Protein AF-A0A150PTK1-F1 (afdb_monomer_lite)

Radius of gyration: 20.12 Å; chains: 1; bounding box: 59×40×50 Å

Secondary structure (DSSP, 8-state):
---EEEE--HHHHHH----SEEEE-GGGGGGTS-SEEEESS--TTHHHHHHHHHHHHHHHHHHHHHHHHH---TT-SS------SSSS---GGGSSS-S-SSGGGHHHHHHHHHHHHHH---HHHHTTS-HHHHHHHHHHSPTT-EEEPS-SSTTS-EEEHHHHHHHHHS-HHHHHHHHHHH----HHHHHHHHHHHHHHHHHHHHHHSPTT-SPP-EEEE--SHHHHHHHHHHPPP---PPP-

Organism: Sorangium cellulosum (NCBI:txid56)

pLDDT: mean 80.84, std 12.18, range [40.72, 97.5]

Foldseek 3Di:
DDKDKDADDPVVCVVPVQARIDIDPPPVVCVQQPQKAKDQDDDDLPQLLLLLLRCVSNVVVVVVVQCVVQNPDVVRPHPFDADDPDSFDAQQVQGLDDDGLDLQCPLVSLLLNCCCQPVVDGSNVCVPPDSVVSLVSLVPDDAFDWGFADDPDPPRDTRTSVNSNVSSVDGSVVVLVVLVVQQDFDPSNVVSVVVNVVRVVLVVQVVPDDVPRGRDIDIDGNPDPSSVVSCVVTPGRDHDNDDD

Sequence (244 aa):
MMFELICYTDESERLHPWGPLRLTAGERRRDFFPYEILVSTYGPRFVEAEAAVAYHLVQGDIEDLLLRLCAPDGSGRVPTGACTDEEDWFAPVEMCATYNANAAELARDLALSWVHLHDKESVPRIAGMSLETLHARVDAAPRGARVPMKGGSELAGSLSRETVLKALATPPAALLDALEAAAVPDDAWRAAEPKAHEIMELLRQLDEAAEGEGPPAFRAKVMSPGHVRFLEEHAPFRVRRLPR

Structure (mmCIF, N/CA/C/O backbone):
data_AF-A0A150PTK1-F1
#
_entry.id   AF-A0A150PTK1-F1
#
loop_
_atom_site.group_PDB
_atom_site.id
_atom_site.type_symbol
_atom_site.label_atom_id
_atom_site.label_alt_id
_atom_site.label_comp_id
_atom_site.label_asym_id
_atom_site.label_entity_id
_atom_site.label_seq_id
_atom_site.pdbx_PDB_ins_code
_atom_site.Cartn_x
_atom_site.Cartn_y
_atom_site.Cartn_z
_atom_site.occupancy
_atom_site.B_iso_or_equiv
_atom_site.auth_seq_id
_atom_site.auth_comp_id
_atom_site.auth_asym_id
_atom_site.auth_atom_id
_atom_site.pdbx_PDB_model_num
ATOM 1 N N . MET A 1 1 ? -20.055 13.212 -0.542 1.00 52.38 1 MET A N 1
ATOM 2 C CA . MET A 1 1 ? -18.632 13.001 -0.865 1.00 52.38 1 MET A CA 1
ATOM 3 C C . MET A 1 1 ? -18.291 13.900 -2.044 1.00 52.38 1 MET A C 1
ATOM 5 O O . MET A 1 1 ? -18.916 13.748 -3.085 1.00 52.38 1 MET A O 1
ATOM 9 N N . MET A 1 2 ? -17.433 14.904 -1.853 1.00 56.56 2 MET A N 1
ATOM 10 C CA . MET A 1 2 ? -16.982 15.793 -2.929 1.00 56.56 2 MET A CA 1
ATOM 11 C C . MET A 1 2 ? -15.498 15.518 -3.115 1.00 56.56 2 MET A C 1
ATOM 13 O O . MET A 1 2 ? -14.708 15.845 -2.236 1.00 56.56 2 MET A O 1
ATOM 17 N N . PHE A 1 3 ? -15.155 14.852 -4.210 1.00 69.00 3 PHE A N 1
ATOM 18 C CA . PHE A 1 3 ? -13.771 14.750 -4.636 1.00 69.00 3 PHE A CA 1
ATOM 19 C C . PHE A 1 3 ? -13.477 15.867 -5.620 1.00 69.00 3 PHE A C 1
ATOM 21 O O . PHE A 1 3 ? -14.309 16.170 -6.479 1.00 69.00 3 PHE A O 1
ATOM 28 N N . GLU A 1 4 ? -12.288 16.439 -5.519 1.00 72.75 4 GLU A N 1
ATOM 29 C CA . GLU A 1 4 ? -11.752 17.282 -6.575 1.00 72.75 4 GLU A CA 1
ATOM 30 C C . GLU A 1 4 ? -10.883 16.414 -7.483 1.00 72.75 4 GLU A C 1
ATOM 32 O O . GLU A 1 4 ? -9.949 15.755 -7.023 1.00 72.75 4 GLU A O 1
ATOM 37 N N . LEU A 1 5 ? -11.221 16.394 -8.771 1.00 76.00 5 LEU A N 1
ATOM 38 C CA . LEU A 1 5 ? -10.447 15.724 -9.804 1.00 76.00 5 LEU A CA 1
ATOM 39 C C . LEU A 1 5 ? -9.719 16.784 -10.625 1.00 76.00 5 LEU A C 1
ATOM 41 O O . LEU A 1 5 ? -10.365 17.613 -11.269 1.00 76.00 5 LEU A O 1
ATOM 45 N N . ILE A 1 6 ? -8.391 16.728 -10.636 1.00 78.50 6 ILE A N 1
ATOM 46 C CA . ILE A 1 6 ? -7.556 17.631 -11.427 1.00 78.50 6 ILE A CA 1
ATOM 47 C C . ILE A 1 6 ? -6.798 16.807 -12.464 1.00 78.50 6 ILE A C 1
ATOM 49 O O . ILE A 1 6 ? -6.176 15.798 -12.135 1.00 78.50 6 ILE A O 1
ATOM 53 N N . CYS A 1 7 ? -6.871 17.242 -13.722 1.00 78.12 7 CYS A N 1
ATOM 54 C CA . CYS A 1 7 ? -6.066 16.701 -14.812 1.00 78.12 7 CYS A CA 1
ATOM 55 C C . CYS A 1 7 ? -4.924 17.671 -15.106 1.00 78.12 7 CYS A C 1
ATOM 57 O O . CYS A 1 7 ? -5.166 18.864 -15.312 1.00 78.12 7 CYS A O 1
ATOM 59 N N . TYR A 1 8 ? -3.701 17.159 -15.150 1.00 77.56 8 TYR A N 1
ATOM 60 C CA . TYR A 1 8 ? -2.509 17.959 -15.407 1.00 77.56 8 TYR A CA 1
ATOM 61 C C . TYR A 1 8 ? -2.007 17.726 -16.830 1.00 77.56 8 TYR A C 1
ATOM 63 O O . TYR A 1 8 ? -2.051 16.616 -17.356 1.00 77.56 8 TYR A O 1
ATOM 71 N N . THR A 1 9 ? -1.564 18.801 -17.478 1.00 76.31 9 THR A N 1
ATOM 72 C CA . THR A 1 9 ? -0.925 18.730 -18.796 1.00 76.31 9 THR A CA 1
ATOM 73 C C . THR A 1 9 ? 0.553 18.372 -18.653 1.00 76.31 9 THR A C 1
ATOM 75 O O . THR A 1 9 ? 1.155 18.601 -17.603 1.00 76.31 9 THR A O 1
ATOM 78 N N . ASP A 1 10 ? 1.181 17.928 -19.743 1.00 72.94 10 ASP A N 1
ATOM 79 C CA . ASP A 1 10 ? 2.633 17.697 -19.796 1.00 72.94 10 ASP A CA 1
ATOM 80 C C . ASP A 1 10 ? 3.457 18.932 -19.386 1.00 72.94 10 ASP A C 1
ATOM 82 O O . ASP A 1 10 ? 4.578 18.812 -18.893 1.00 72.94 10 ASP A O 1
ATOM 86 N N . GLU A 1 11 ? 2.924 20.139 -19.601 1.00 75.75 11 GLU A N 1
ATOM 87 C CA . GLU A 1 11 ? 3.554 21.387 -19.164 1.00 75.75 11 GLU A CA 1
ATOM 88 C C . GLU A 1 11 ? 3.500 21.542 -17.640 1.00 75.75 11 GLU A C 1
ATOM 90 O O . GLU A 1 11 ? 4.502 21.912 -17.025 1.00 75.75 11 GLU A O 1
ATOM 95 N N . SER A 1 12 ? 2.370 21.187 -17.023 1.00 72.00 12 SER A N 1
ATOM 96 C CA . SER A 1 12 ? 2.236 21.161 -15.567 1.00 72.00 12 SER A CA 1
ATOM 97 C C . SER A 1 12 ? 3.194 20.149 -14.938 1.00 72.00 12 SER A C 1
ATOM 99 O O . SER A 1 12 ? 3.858 20.497 -13.971 1.00 72.00 12 SER A O 1
ATOM 101 N N . GLU A 1 13 ? 3.372 18.964 -15.533 1.00 69.00 13 GLU A N 1
ATOM 102 C CA . GLU A 1 13 ? 4.302 17.919 -15.054 1.00 69.00 13 GLU A CA 1
ATOM 103 C C . GLU A 1 13 ? 5.784 18.341 -15.056 1.00 69.00 13 GLU A C 1
ATOM 105 O O . GLU A 1 13 ? 6.624 17.823 -14.302 1.00 69.00 13 GLU A O 1
ATOM 110 N N . ARG A 1 14 ? 6.149 19.310 -15.906 1.00 70.69 14 ARG A N 1
ATOM 111 C CA . ARG A 1 14 ? 7.498 19.898 -15.888 1.00 70.69 14 ARG A CA 1
ATOM 112 C C . ARG A 1 14 ? 7.718 20.765 -14.655 1.00 70.69 14 ARG A C 1
ATOM 114 O O . ARG A 1 14 ? 8.843 20.795 -14.156 1.00 70.69 14 ARG A O 1
ATOM 121 N N . LEU A 1 15 ? 6.668 21.438 -14.187 1.00 72.88 15 LEU A N 1
ATOM 122 C CA . LEU A 1 15 ? 6.696 22.332 -13.031 1.00 72.88 15 LEU A CA 1
ATOM 123 C C . LEU A 1 15 ? 6.437 21.575 -11.720 1.00 72.88 15 LEU A C 1
ATOM 125 O O . LEU A 1 15 ? 7.175 21.774 -10.761 1.00 72.88 15 LEU A O 1
ATOM 129 N N . HIS A 1 16 ? 5.443 20.686 -11.707 1.00 73.31 16 HIS A N 1
ATOM 130 C CA . HIS A 1 16 ? 5.021 19.873 -10.566 1.00 73.31 16 HIS A CA 1
ATOM 131 C C . HIS A 1 16 ? 4.668 18.461 -11.057 1.00 73.31 16 HIS A C 1
ATOM 133 O O . HIS A 1 16 ? 3.672 18.310 -11.765 1.00 73.31 16 HIS A O 1
ATOM 139 N N . PRO A 1 17 ? 5.472 17.433 -10.738 1.00 71.19 17 PRO A N 1
ATOM 140 C CA . PRO A 1 17 ? 5.231 16.078 -11.209 1.00 71.19 17 PRO A CA 1
ATOM 141 C C . PRO A 1 17 ? 4.190 15.385 -10.322 1.00 71.19 17 PRO A C 1
ATOM 143 O O . PRO A 1 17 ? 4.528 14.603 -9.434 1.00 71.19 17 PRO A O 1
ATOM 146 N N . TRP A 1 18 ? 2.918 15.707 -10.532 1.00 73.00 18 TRP A N 1
ATOM 147 C CA . TRP A 1 18 ? 1.802 15.156 -9.758 1.00 73.00 18 TRP A CA 1
ATOM 148 C C . TRP A 1 18 ? 1.136 13.962 -10.445 1.00 73.00 18 TRP A C 1
ATOM 150 O O . TRP A 1 18 ? 0.277 13.304 -9.855 1.00 73.00 18 TRP A O 1
ATOM 160 N N . GLY A 1 19 ? 1.557 13.647 -11.666 1.00 73.94 19 GLY A N 1
ATOM 161 C CA . GLY A 1 19 ? 0.901 12.685 -12.530 1.00 73.94 19 GLY A CA 1
ATOM 162 C C . GLY A 1 19 ? -0.269 13.302 -13.301 1.00 73.94 19 GLY A C 1
ATOM 163 O O . GLY A 1 19 ? -0.782 14.368 -12.965 1.00 73.94 19 GLY A O 1
ATOM 164 N N . PRO A 1 20 ? -0.749 12.609 -14.344 1.00 71.81 20 PRO A N 1
ATOM 165 C CA . PRO A 1 20 ? -1.754 13.149 -15.260 1.00 71.81 20 PRO A CA 1
ATOM 166 C C . PRO A 1 20 ? -3.126 13.368 -14.606 1.00 71.81 20 PRO A C 1
ATOM 168 O O . PRO A 1 20 ? -3.938 14.135 -15.127 1.00 71.81 20 PRO A O 1
ATOM 171 N N . LEU A 1 21 ? -3.402 12.696 -13.484 1.00 76.12 21 LEU A N 1
ATOM 172 C CA . LEU A 1 21 ? -4.684 12.730 -12.790 1.00 76.12 21 LEU A CA 1
ATOM 173 C C . LEU A 1 21 ? -4.468 12.658 -11.275 1.00 76.12 21 LEU A C 1
ATOM 175 O O . LEU A 1 21 ? -3.864 11.708 -10.779 1.00 76.12 21 LEU A O 1
ATOM 179 N N . ARG A 1 22 ? -5.009 13.640 -10.545 1.00 78.62 22 ARG A N 1
ATOM 180 C CA . ARG A 1 22 ? -5.012 13.688 -9.076 1.00 78.62 22 ARG A CA 1
ATOM 181 C C . ARG A 1 22 ? -6.439 13.779 -8.562 1.00 78.62 22 ARG A C 1
ATOM 183 O O . ARG A 1 22 ? -7.223 14.597 -9.041 1.00 78.62 22 ARG A O 1
ATOM 190 N N . LEU A 1 23 ? -6.748 12.966 -7.557 1.00 77.56 23 LEU A N 1
ATOM 191 C CA . LEU A 1 23 ? -7.998 13.026 -6.809 1.00 77.56 23 LEU A CA 1
ATOM 192 C C . LEU A 1 23 ? -7.695 13.495 -5.385 1.00 77.56 23 LEU A C 1
ATOM 194 O O . LEU A 1 23 ? -6.859 12.893 -4.716 1.00 77.56 23 LEU A O 1
ATOM 198 N N . THR A 1 24 ? -8.368 14.539 -4.904 1.00 75.50 24 THR A N 1
ATOM 199 C CA . THR A 1 24 ? -8.262 14.965 -3.500 1.00 75.50 24 THR A CA 1
ATOM 200 C C . THR A 1 24 ? -9.605 14.807 -2.790 1.00 75.50 24 THR A C 1
ATOM 202 O O . THR A 1 24 ? -10.670 15.087 -3.344 1.00 75.50 24 THR A O 1
ATOM 205 N N . ALA A 1 25 ? -9.565 14.335 -1.542 1.00 69.31 25 ALA A N 1
ATOM 206 C CA . ALA A 1 25 ? -10.757 14.146 -0.708 1.00 69.31 25 ALA A CA 1
ATOM 207 C C . ALA A 1 25 ? -11.247 15.443 -0.020 1.00 69.31 25 ALA A C 1
ATOM 209 O O . ALA A 1 25 ? -12.251 15.422 0.697 1.00 69.31 25 ALA A O 1
ATOM 210 N N . GLY A 1 26 ? -10.546 16.571 -0.215 1.00 69.81 26 GLY A N 1
ATOM 211 C CA . GLY A 1 26 ? -10.890 17.879 0.354 1.00 69.81 26 GLY A CA 1
ATOM 212 C C . GLY A 1 26 ? -11.127 17.858 1.874 1.00 69.81 26 GLY A C 1
ATOM 213 O O . GLY A 1 26 ? -10.455 17.148 2.624 1.00 69.81 26 GLY A O 1
ATOM 214 N N . GLU A 1 27 ? -12.129 18.613 2.339 1.00 62.62 27 GLU A N 1
ATOM 215 C CA . GLU A 1 27 ? -12.524 18.703 3.761 1.00 62.62 27 GLU A CA 1
ATOM 216 C C . GLU A 1 27 ? -13.035 17.374 4.352 1.00 62.62 27 GLU A C 1
ATOM 218 O O . GLU A 1 27 ? -13.116 17.210 5.571 1.00 62.62 27 GLU A O 1
ATOM 223 N N . ARG A 1 28 ? -13.354 16.400 3.493 1.00 65.81 28 ARG A N 1
ATOM 224 C CA . ARG A 1 28 ? -13.872 15.077 3.856 1.00 65.81 28 ARG A CA 1
ATOM 225 C C . ARG A 1 28 ? -12.794 14.000 3.917 1.00 65.81 28 ARG A C 1
ATOM 227 O O . ARG A 1 28 ? -13.126 12.823 3.939 1.00 65.81 28 ARG A O 1
ATOM 234 N N . ARG A 1 29 ? -11.512 14.364 4.059 1.00 66.19 29 ARG A N 1
ATOM 235 C CA . ARG A 1 29 ? -10.429 13.407 4.387 1.00 66.19 29 ARG A CA 1
ATOM 236 C C . ARG A 1 29 ? -10.801 12.469 5.548 1.00 66.19 29 ARG A C 1
ATOM 238 O O . ARG A 1 29 ? -10.385 11.319 5.555 1.00 66.19 29 ARG A O 1
ATOM 245 N N . ARG A 1 30 ? -11.621 12.948 6.492 1.00 66.88 30 ARG A N 1
ATOM 246 C CA . ARG A 1 30 ? -12.133 12.175 7.637 1.00 66.88 30 ARG A CA 1
ATOM 247 C C . ARG A 1 30 ? -13.035 10.999 7.256 1.00 66.88 30 ARG A C 1
ATOM 249 O O . ARG A 1 30 ? -13.148 10.082 8.057 1.00 66.88 30 ARG A O 1
ATOM 256 N N . ASP A 1 31 ? -13.650 11.044 6.073 1.00 67.94 31 ASP A N 1
ATOM 257 C CA . ASP A 1 31 ? -14.482 9.962 5.537 1.00 67.94 31 ASP A CA 1
ATOM 258 C C . ASP A 1 31 ? -13.608 8.767 5.093 1.00 67.94 31 ASP A C 1
ATOM 260 O O . ASP A 1 31 ? -14.115 7.659 5.039 1.00 67.94 31 ASP A O 1
ATOM 264 N N . PHE A 1 32 ? -12.312 8.981 4.806 1.00 68.19 32 PHE A N 1
ATOM 265 C CA . PHE A 1 32 ? -11.346 7.930 4.430 1.00 68.19 32 PHE A CA 1
ATOM 266 C C . PHE A 1 32 ? -10.350 7.591 5.538 1.00 68.19 32 PHE A C 1
ATOM 268 O O . PHE A 1 32 ? -9.883 6.464 5.634 1.00 68.19 32 PHE A O 1
ATOM 275 N N . PHE A 1 33 ? -9.986 8.580 6.354 1.00 74.75 33 PHE A N 1
ATOM 276 C CA . PHE A 1 33 ? -9.016 8.442 7.434 1.00 74.75 33 PHE A CA 1
ATOM 277 C C . PHE A 1 33 ? -9.678 8.871 8.746 1.00 74.75 33 PHE A C 1
ATOM 279 O O . PHE A 1 33 ? -9.736 10.076 9.036 1.00 74.75 33 PHE A O 1
ATOM 286 N N . PRO A 1 34 ? -10.207 7.925 9.544 1.00 75.12 34 PRO A N 1
ATOM 287 C CA . PRO A 1 34 ? -10.861 8.267 10.794 1.00 75.12 34 PRO A CA 1
ATOM 288 C C . PRO A 1 34 ? -9.830 8.847 11.767 1.00 75.12 34 PRO A C 1
ATOM 290 O O . PRO A 1 34 ? -8.836 8.213 12.101 1.00 75.12 34 PRO A O 1
ATOM 293 N N . TYR A 1 35 ? -10.063 10.069 12.249 1.00 78.62 35 TYR A N 1
ATOM 294 C CA . TYR A 1 35 ? -9.257 10.650 13.335 1.00 78.62 35 TYR A CA 1
ATOM 295 C C . TYR A 1 35 ? -9.645 10.086 14.702 1.00 78.62 35 TYR A C 1
ATOM 297 O O . TYR A 1 35 ? -8.847 10.113 15.643 1.00 78.62 35 TYR A O 1
ATOM 305 N N . GLU A 1 36 ? -10.885 9.617 14.810 1.00 85.69 36 GLU A N 1
ATOM 306 C CA . GLU A 1 36 ? -11.470 9.071 16.020 1.00 85.69 36 GLU A CA 1
ATOM 307 C C . GLU A 1 36 ? -12.295 7.832 15.677 1.00 85.69 36 GLU A C 1
ATOM 309 O O . GLU A 1 36 ? -12.959 7.807 14.640 1.00 85.69 36 GLU A O 1
ATOM 314 N N . ILE A 1 37 ? -12.297 6.849 16.572 1.00 87.25 37 ILE A N 1
ATOM 315 C CA . ILE A 1 37 ? -13.214 5.706 16.531 1.00 87.25 37 ILE A CA 1
ATOM 316 C C . ILE A 1 37 ? -14.027 5.646 17.825 1.00 87.25 37 ILE A C 1
ATOM 318 O O . ILE A 1 37 ? -13.656 6.243 18.840 1.00 87.25 37 ILE A O 1
ATOM 322 N N . LEU A 1 38 ? -15.154 4.940 17.783 1.00 86.25 38 LEU A N 1
ATOM 323 C CA . LEU A 1 38 ? -15.977 4.688 18.960 1.00 86.25 38 LEU A CA 1
ATOM 324 C C . LEU A 1 38 ? -15.541 3.398 19.658 1.00 86.25 38 LEU A C 1
ATOM 326 O O . LEU A 1 38 ? -15.360 2.366 19.020 1.00 86.25 38 LEU A O 1
ATOM 330 N N . VAL A 1 39 ? -15.398 3.466 20.979 1.00 85.31 39 VAL A N 1
ATOM 331 C CA . VAL A 1 39 ? -14.954 2.360 21.841 1.00 85.31 39 VAL A CA 1
ATOM 332 C C . VAL A 1 39 ? -15.855 2.233 23.068 1.00 85.31 39 VAL A C 1
ATOM 334 O O . VAL A 1 39 ? -16.373 3.230 23.568 1.00 85.31 39 VAL A O 1
ATOM 337 N N . SER A 1 40 ? -16.029 1.020 23.594 1.00 78.31 40 SER A N 1
ATOM 338 C CA . SER A 1 40 ? -16.941 0.759 24.721 1.00 78.31 40 SER A CA 1
ATOM 339 C C . SER A 1 40 ? -16.359 1.157 26.080 1.00 78.31 40 SER A C 1
ATOM 341 O O . SER A 1 40 ? -17.076 1.658 26.942 1.00 78.31 40 SER A O 1
ATOM 343 N N . THR A 1 41 ? -15.056 0.956 26.291 1.00 71.88 41 THR A N 1
ATOM 344 C CA . THR A 1 41 ? -14.355 1.228 27.561 1.00 71.88 41 THR A CA 1
ATOM 345 C C . THR A 1 41 ? -12.857 1.370 27.328 1.00 71.88 41 THR A C 1
ATOM 347 O O . THR A 1 41 ? -12.330 0.590 26.544 1.00 71.88 41 THR A O 1
ATOM 350 N N . TYR A 1 42 ? -12.157 2.234 28.069 1.00 66.75 42 TYR A N 1
ATOM 351 C CA . TYR A 1 42 ? -10.687 2.313 28.058 1.00 66.75 42 TYR A CA 1
ATOM 352 C C . TYR A 1 42 ? -10.041 1.120 28.793 1.00 66.75 42 TYR A C 1
ATOM 354 O O . TYR A 1 42 ? -10.419 0.814 29.923 1.00 66.75 42 TYR A O 1
ATOM 362 N N . GLY A 1 43 ? -9.061 0.451 28.171 1.00 61.19 43 GLY A N 1
ATOM 363 C CA . GLY A 1 43 ? -8.358 -0.722 28.719 1.00 61.19 43 GLY A CA 1
ATOM 364 C C . GLY A 1 43 ? -6.861 -0.775 28.350 1.00 61.19 43 GLY A C 1
ATOM 365 O O . GLY A 1 43 ? -6.404 0.037 27.553 1.00 61.19 43 GLY A O 1
ATOM 366 N N . PRO A 1 44 ? -6.072 -1.716 28.909 1.00 56.09 44 PRO A N 1
ATOM 367 C CA . PRO A 1 44 ? -4.599 -1.698 28.853 1.00 56.09 44 PRO A CA 1
ATOM 368 C C . PRO A 1 44 ? -3.944 -1.983 27.485 1.00 56.09 44 PRO A C 1
ATOM 370 O O . PRO A 1 44 ? -2.738 -1.807 27.371 1.00 56.09 44 PRO A O 1
ATOM 373 N N . ARG A 1 45 ? -4.696 -2.405 26.457 1.00 60.78 45 ARG A N 1
ATOM 374 C CA . ARG A 1 45 ? -4.216 -2.601 25.067 1.00 60.78 45 ARG A CA 1
ATOM 375 C C . ARG A 1 45 ? -5.006 -1.744 24.083 1.00 60.78 45 ARG A C 1
ATOM 377 O O . ARG A 1 45 ? -5.685 -2.257 23.199 1.00 60.78 45 ARG A O 1
ATOM 384 N N . PHE A 1 46 ? -5.038 -0.446 24.348 1.00 78.69 46 PHE A N 1
ATOM 385 C CA . PHE A 1 46 ? -5.895 0.469 23.606 1.00 78.69 46 PHE A CA 1
ATOM 386 C C . PHE A 1 46 ? -5.284 0.872 22.271 1.00 78.69 46 PHE A C 1
ATOM 388 O O . PHE A 1 46 ? -5.907 0.664 21.241 1.00 78.69 46 PHE A O 1
ATOM 395 N N . VAL A 1 47 ? -4.030 1.321 22.285 1.00 88.81 47 VAL A N 1
ATOM 396 C CA . VAL A 1 47 ? -3.379 1.924 21.115 1.00 88.81 47 VAL A CA 1
ATOM 397 C C . VAL A 1 47 ? -3.190 0.922 19.977 1.00 88.81 47 VAL A C 1
ATOM 399 O O . VAL A 1 47 ? -3.449 1.248 18.824 1.00 88.81 47 VAL A O 1
ATOM 402 N N . GLU A 1 48 ? -2.769 -0.306 20.277 1.00 92.06 48 GLU A N 1
ATOM 403 C CA . GLU A 1 48 ? -2.533 -1.344 19.268 1.00 92.06 48 GLU A CA 1
ATOM 404 C C . GLU A 1 48 ? -3.843 -1.817 18.626 1.00 92.06 48 GLU A C 1
ATOM 406 O O . GLU A 1 48 ? -3.928 -1.984 17.411 1.00 92.06 48 GLU A O 1
ATOM 411 N N . ALA A 1 49 ? -4.889 -1.999 19.438 1.00 92.19 49 ALA A N 1
ATOM 412 C CA . ALA A 1 49 ? -6.206 -2.390 18.949 1.00 92.19 49 ALA A CA 1
ATOM 413 C C . ALA A 1 49 ? -6.864 -1.260 18.144 1.00 92.19 49 ALA A C 1
ATOM 415 O O . ALA A 1 49 ? -7.408 -1.512 17.075 1.00 92.19 49 ALA A O 1
ATOM 416 N N . GLU A 1 50 ? -6.780 -0.017 18.620 1.00 90.94 50 GLU A N 1
ATOM 417 C CA . GLU A 1 50 ? -7.239 1.182 17.911 1.00 90.94 50 GLU A CA 1
ATOM 418 C C . GLU A 1 50 ? -6.529 1.351 16.564 1.00 90.94 50 GLU A C 1
ATOM 420 O O . GLU A 1 50 ? -7.178 1.630 15.555 1.00 90.94 50 GLU A O 1
ATOM 425 N N . ALA A 1 51 ? -5.213 1.125 16.533 1.00 91.75 51 ALA A N 1
ATOM 426 C CA . ALA A 1 51 ? -4.422 1.152 15.310 1.00 91.75 51 ALA A CA 1
ATOM 427 C C . ALA A 1 51 ? -4.867 0.054 14.333 1.00 91.75 51 ALA A C 1
ATOM 429 O O . ALA A 1 51 ? -5.085 0.339 13.158 1.00 91.75 51 ALA A O 1
ATOM 430 N N . ALA A 1 52 ? -5.076 -1.176 14.813 1.00 92.88 52 ALA A N 1
ATOM 431 C CA . ALA A 1 52 ? -5.578 -2.271 13.986 1.00 92.88 52 ALA A CA 1
ATOM 432 C C . ALA A 1 52 ? -6.991 -1.995 13.433 1.00 92.88 52 ALA A C 1
ATOM 434 O O . ALA A 1 52 ? -7.257 -2.280 12.266 1.00 92.88 52 ALA A O 1
ATOM 435 N N . VAL A 1 53 ? -7.887 -1.380 14.217 1.00 92.00 53 VAL A N 1
ATOM 436 C CA . VAL A 1 53 ? -9.207 -0.941 13.722 1.00 92.00 53 VAL A CA 1
ATOM 437 C C . VAL A 1 53 ? -9.051 0.112 12.628 1.00 92.00 53 VAL A C 1
ATOM 439 O O . VAL A 1 53 ? -9.654 -0.025 11.565 1.00 92.00 53 VAL A O 1
ATOM 442 N N . ALA A 1 54 ? -8.234 1.143 12.862 1.00 89.25 54 ALA A N 1
ATOM 443 C CA . ALA A 1 54 ? -7.987 2.190 11.875 1.00 89.25 54 ALA A CA 1
ATOM 444 C C . ALA A 1 54 ? -7.421 1.606 10.570 1.00 89.25 54 ALA A C 1
ATOM 446 O O . ALA A 1 54 ? -7.900 1.956 9.495 1.00 89.25 54 ALA A O 1
ATOM 447 N N . TYR A 1 55 ? -6.477 0.664 10.662 1.00 89.69 55 TYR A N 1
ATOM 448 C CA . TYR A 1 55 ? -5.959 -0.075 9.513 1.00 89.69 55 TYR A CA 1
ATOM 449 C C . TYR A 1 55 ? -7.070 -0.788 8.738 1.00 89.69 55 TYR A C 1
ATOM 451 O O . TYR A 1 55 ? -7.166 -0.601 7.531 1.00 89.69 55 TYR A O 1
ATOM 459 N N . HIS A 1 56 ? -7.927 -1.570 9.403 1.00 89.00 56 HIS A N 1
ATOM 460 C CA . HIS A 1 56 ? -8.969 -2.346 8.716 1.00 89.00 56 HIS A CA 1
ATOM 461 C C . HIS A 1 56 ? -10.001 -1.463 8.012 1.00 89.00 56 HIS A C 1
ATOM 463 O O . HIS A 1 56 ? -10.390 -1.774 6.886 1.00 89.00 56 HIS A O 1
ATOM 469 N N . LEU A 1 57 ? -10.400 -0.353 8.641 1.00 86.31 57 LEU A N 1
ATOM 470 C CA . LEU A 1 57 ? -11.314 0.623 8.040 1.00 86.31 57 LEU A CA 1
ATOM 471 C C . LEU A 1 57 ? -10.687 1.262 6.791 1.00 86.31 57 LEU A C 1
ATOM 473 O O . LEU A 1 57 ? -11.232 1.162 5.694 1.00 86.31 57 LEU A O 1
ATOM 477 N N . VAL A 1 58 ? -9.488 1.834 6.942 1.00 83.88 58 VAL A N 1
ATOM 478 C CA . VAL A 1 58 ? -8.786 2.547 5.863 1.00 83.88 58 VAL A CA 1
ATOM 479 C C . VAL A 1 58 ? -8.430 1.603 4.711 1.00 83.88 58 VAL A C 1
ATOM 481 O O . VAL A 1 58 ? -8.625 1.940 3.545 1.00 83.88 58 VAL A O 1
ATOM 484 N N . GLN A 1 59 ? -7.925 0.405 5.017 1.00 83.81 59 GLN A N 1
ATOM 485 C CA . GLN A 1 59 ? -7.520 -0.577 4.013 1.00 83.81 59 GLN A CA 1
ATOM 486 C C . GLN A 1 59 ? -8.705 -1.019 3.147 1.00 83.81 59 GLN A C 1
ATOM 488 O O . GLN A 1 59 ? -8.535 -1.194 1.941 1.00 83.81 59 GLN A O 1
ATOM 493 N N . GLY A 1 60 ? -9.886 -1.218 3.742 1.00 80.81 60 GLY A N 1
ATOM 494 C CA . GLY A 1 60 ? -11.100 -1.580 3.008 1.00 80.81 60 GLY A CA 1
ATOM 495 C C . GLY A 1 60 ? -11.556 -0.476 2.054 1.00 80.81 60 GLY A C 1
ATOM 496 O O . GLY A 1 60 ? -11.810 -0.749 0.879 1.00 80.81 60 GLY A O 1
ATOM 497 N N . ASP A 1 61 ? -11.588 0.765 2.537 1.00 81.25 61 ASP A N 1
ATOM 498 C CA . ASP A 1 61 ? -12.050 1.922 1.764 1.00 81.25 61 ASP A CA 1
ATOM 499 C C . ASP A 1 61 ? -11.094 2.283 0.621 1.00 81.25 61 ASP A C 1
ATOM 501 O O . ASP A 1 61 ? -11.531 2.534 -0.506 1.00 81.25 61 ASP A O 1
ATOM 505 N N . ILE A 1 62 ? -9.779 2.269 0.879 1.00 79.94 62 ILE A N 1
ATOM 506 C CA . ILE A 1 62 ? -8.759 2.499 -0.156 1.00 79.94 62 ILE A CA 1
ATOM 507 C C . ILE A 1 62 ? -8.849 1.420 -1.233 1.00 79.94 62 ILE A C 1
ATOM 509 O O . ILE A 1 62 ? -8.780 1.724 -2.424 1.00 79.94 62 ILE A O 1
ATOM 513 N N . GLU A 1 63 ? -9.016 0.161 -0.837 1.00 79.56 63 GLU A N 1
ATOM 514 C CA . GLU A 1 63 ? -9.125 -0.943 -1.781 1.00 79.56 63 GLU A CA 1
ATOM 515 C C . GLU A 1 63 ? -10.385 -0.835 -2.650 1.00 79.56 63 GLU A C 1
ATOM 517 O O . GLU A 1 63 ? -10.284 -0.952 -3.870 1.00 79.56 63 GLU A O 1
ATOM 522 N N . ASP A 1 64 ? -11.557 -0.574 -2.065 1.00 80.00 64 ASP A N 1
ATOM 523 C CA . ASP A 1 64 ? -12.801 -0.387 -2.826 1.00 80.00 64 ASP A CA 1
ATOM 524 C C . ASP A 1 64 ? -12.701 0.808 -3.789 1.00 80.00 64 ASP A C 1
ATOM 526 O O . ASP A 1 64 ? -13.079 0.692 -4.959 1.00 80.00 64 ASP A O 1
ATOM 530 N N . LEU A 1 65 ? -12.113 1.924 -3.344 1.00 78.75 65 LEU A N 1
ATOM 531 C CA . LEU A 1 65 ? -11.871 3.091 -4.190 1.00 78.75 65 LEU A CA 1
ATOM 532 C C . LEU A 1 65 ? -10.952 2.751 -5.370 1.00 78.75 65 LEU A C 1
ATOM 534 O O . LEU A 1 65 ? -11.291 3.040 -6.521 1.00 78.75 65 LEU A O 1
ATOM 538 N N . LEU A 1 66 ? -9.802 2.126 -5.102 1.00 78.19 66 LEU A N 1
ATOM 539 C CA . LEU A 1 66 ? -8.844 1.752 -6.140 1.00 78.19 66 LEU A CA 1
ATOM 540 C C . LEU A 1 66 ? -9.424 0.713 -7.097 1.00 78.19 66 LEU A C 1
ATOM 542 O O . LEU A 1 66 ? -9.171 0.807 -8.292 1.00 78.19 66 LEU A O 1
ATOM 546 N N . LEU A 1 67 ? -10.245 -0.227 -6.626 1.00 76.94 67 LEU A N 1
ATOM 547 C CA . LEU A 1 67 ? -10.942 -1.168 -7.502 1.00 76.94 67 LEU A CA 1
ATOM 548 C C . LEU A 1 67 ? -11.953 -0.455 -8.401 1.00 76.94 67 LEU A C 1
ATOM 550 O O . LEU A 1 67 ? -11.997 -0.717 -9.596 1.00 76.94 67 LEU A O 1
ATOM 554 N N . ARG A 1 68 ? -12.740 0.487 -7.886 1.00 77.75 68 ARG A N 1
ATOM 555 C CA . ARG A 1 68 ? -13.717 1.211 -8.719 1.00 77.75 68 ARG A CA 1
ATOM 556 C C . ARG A 1 68 ? -13.065 2.141 -9.738 1.00 77.75 68 ARG A C 1
ATOM 558 O O . ARG A 1 68 ? -13.642 2.357 -10.801 1.00 77.75 68 ARG A O 1
ATOM 565 N N .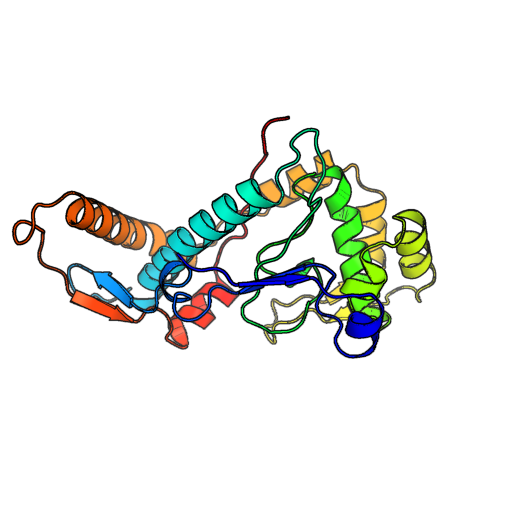 LEU A 1 69 ? -11.900 2.700 -9.413 1.00 75.00 69 LEU A N 1
ATOM 566 C CA . LEU A 1 69 ? -11.171 3.608 -10.299 1.00 75.00 69 LEU A CA 1
ATOM 567 C C . LEU A 1 69 ? -10.249 2.874 -11.276 1.00 75.00 69 LEU A C 1
ATOM 569 O O . LEU A 1 69 ? -10.176 3.275 -12.431 1.00 75.00 69 LEU A O 1
ATOM 573 N N . CYS A 1 70 ? -9.554 1.835 -10.811 1.00 72.12 70 CYS A N 1
ATOM 574 C CA . CYS A 1 70 ? -8.413 1.215 -11.492 1.00 72.12 70 CYS A CA 1
ATOM 575 C C . CYS A 1 70 ? -8.608 -0.274 -11.808 1.00 72.12 70 CYS A C 1
ATOM 577 O O . CYS A 1 70 ? -7.664 -0.912 -12.278 1.00 72.12 70 CYS A O 1
ATOM 579 N N . ALA A 1 71 ? -9.767 -0.880 -11.513 1.00 64.94 71 ALA A N 1
ATOM 580 C CA . ALA A 1 71 ? -9.972 -2.275 -11.888 1.00 64.94 71 ALA A CA 1
ATOM 581 C C . ALA A 1 71 ? -9.834 -2.440 -13.408 1.00 64.94 71 ALA A C 1
ATOM 583 O O . ALA A 1 71 ? -10.291 -1.586 -14.174 1.00 64.94 71 ALA A O 1
ATOM 584 N N . PRO A 1 72 ? -9.254 -3.564 -13.851 1.00 55.66 72 PRO A N 1
ATOM 585 C CA . PRO A 1 72 ? -9.187 -3.926 -15.252 1.00 55.66 72 PRO A CA 1
ATOM 586 C C . PRO A 1 72 ? -10.575 -4.377 -15.713 1.00 55.66 72 PRO A C 1
ATOM 588 O O . PRO A 1 72 ? -10.803 -5.552 -15.991 1.00 55.66 72 PRO A O 1
ATOM 591 N N . ASP A 1 73 ? -11.537 -3.461 -15.804 1.00 56.53 73 ASP A N 1
ATOM 592 C CA . ASP A 1 73 ? -12.566 -3.673 -16.807 1.00 56.53 73 ASP A CA 1
ATOM 593 C C . ASP A 1 73 ? -11.880 -3.618 -18.184 1.00 56.53 73 ASP A C 1
ATOM 595 O O . ASP A 1 73 ? -10.807 -3.029 -18.360 1.00 56.53 73 ASP A O 1
ATOM 599 N N . GLY A 1 74 ? -12.464 -4.265 -19.192 1.00 54.97 74 GLY A N 1
ATOM 600 C CA . GLY A 1 74 ? -11.873 -4.295 -20.536 1.00 54.97 74 GLY A CA 1
ATOM 601 C C . GLY A 1 74 ? -11.686 -2.909 -21.181 1.00 54.97 74 GLY A C 1
ATOM 602 O O . GLY A 1 74 ? -11.238 -2.842 -22.323 1.00 54.97 74 GLY A O 1
ATOM 603 N N . SER A 1 75 ? -12.050 -1.813 -20.495 1.00 62.38 75 SER A N 1
ATOM 604 C CA . SER A 1 75 ? -11.883 -0.441 -20.963 1.00 62.38 75 SER A CA 1
ATOM 605 C C . SER A 1 75 ? -10.483 0.129 -20.709 1.00 62.38 75 SER A C 1
ATOM 607 O O . SER A 1 75 ? -10.076 1.019 -21.454 1.00 62.38 75 SER A O 1
ATOM 609 N N . GLY A 1 76 ? -9.753 -0.360 -19.693 1.00 58.59 76 GLY A N 1
ATOM 610 C CA . GLY A 1 76 ? -8.355 0.014 -19.422 1.00 58.59 76 GLY A CA 1
ATOM 611 C C . GLY A 1 76 ? -8.101 1.513 -19.193 1.00 58.59 76 GLY A C 1
ATOM 612 O O . GLY A 1 76 ? -6.993 1.985 -19.437 1.00 58.59 76 GLY A O 1
ATOM 613 N N . ARG A 1 77 ? -9.117 2.287 -18.782 1.00 66.88 77 ARG A N 1
ATOM 614 C CA . ARG A 1 77 ? -9.056 3.764 -18.742 1.00 66.88 77 ARG A CA 1
ATOM 615 C C . ARG A 1 77 ? -8.083 4.320 -17.704 1.00 66.88 77 ARG A C 1
ATOM 617 O O . ARG A 1 77 ? -7.429 5.322 -17.976 1.00 66.88 77 ARG A O 1
ATOM 624 N N . VAL A 1 78 ? -7.997 3.685 -16.537 1.00 70.31 78 VAL A N 1
ATOM 625 C CA . VAL A 1 78 ? -7.015 4.004 -15.496 1.00 70.31 78 VAL A CA 1
ATOM 626 C C . VAL A 1 78 ? -6.304 2.698 -15.148 1.00 70.31 78 VAL A C 1
ATOM 628 O O . VAL A 1 78 ? -6.866 1.871 -14.438 1.00 70.31 78 VAL A O 1
ATOM 631 N N . PRO A 1 79 ? -5.101 2.457 -15.694 1.00 62.78 79 PRO A N 1
ATOM 632 C CA . PRO A 1 79 ? -4.429 1.169 -15.537 1.00 62.78 79 PRO A CA 1
ATOM 633 C C . PRO A 1 79 ? -3.888 0.945 -14.116 1.00 62.78 79 PRO A C 1
ATOM 635 O O . PRO A 1 79 ? -3.680 -0.196 -13.712 1.00 62.78 79 PRO A O 1
ATOM 638 N N . THR A 1 80 ? -3.642 2.021 -13.363 1.00 68.31 80 THR A N 1
ATOM 639 C CA . THR A 1 80 ? -3.116 1.989 -11.992 1.00 68.31 80 THR A CA 1
ATOM 640 C C . THR A 1 80 ? -3.410 3.314 -11.281 1.00 68.31 80 THR A C 1
ATOM 642 O O . THR A 1 80 ? -3.614 4.336 -11.938 1.00 68.31 80 THR A O 1
ATOM 645 N N . GLY A 1 81 ? -3.417 3.306 -9.948 1.00 71.94 81 GLY A N 1
ATOM 646 C CA . GLY A 1 81 ? -3.571 4.500 -9.106 1.00 71.94 81 GLY A CA 1
ATOM 647 C C . GLY A 1 81 ? -2.498 4.547 -8.027 1.00 71.94 81 GLY A C 1
ATOM 648 O O . GLY A 1 81 ? -1.542 3.793 -8.138 1.00 71.94 81 GLY A O 1
ATOM 649 N N . ALA A 1 82 ? -2.685 5.385 -7.005 1.00 73.81 82 ALA A N 1
ATOM 650 C CA . ALA A 1 82 ? -2.039 5.340 -5.688 1.00 73.81 82 ALA A CA 1
ATOM 651 C C . ALA A 1 82 ? -2.892 6.077 -4.663 1.00 73.81 82 ALA A C 1
ATOM 653 O O . ALA A 1 82 ? -3.661 6.964 -5.036 1.00 73.81 82 ALA A O 1
ATOM 654 N N . CYS A 1 83 ? -2.734 5.745 -3.383 1.00 74.56 83 CYS A N 1
ATOM 655 C CA . CYS A 1 83 ? -3.228 6.582 -2.295 1.00 74.56 83 CYS A CA 1
ATOM 656 C C . CYS A 1 83 ? -2.056 6.989 -1.399 1.00 74.56 83 CYS A C 1
ATOM 658 O O . CYS A 1 83 ? -1.326 6.137 -0.899 1.00 74.56 83 CYS A O 1
ATOM 660 N N . THR A 1 84 ? -1.880 8.296 -1.228 1.00 71.38 84 THR A N 1
ATOM 661 C CA . THR A 1 84 ? -0.854 8.905 -0.381 1.00 71.38 84 THR A CA 1
ATOM 662 C C . THR A 1 84 ? -1.465 10.106 0.334 1.00 71.38 84 THR A C 1
ATOM 664 O O . THR A 1 84 ? -2.393 10.737 -0.181 1.00 71.38 84 THR A O 1
ATOM 667 N N . ASP A 1 85 ? -0.991 10.395 1.542 1.00 67.06 85 ASP A N 1
ATOM 668 C CA . ASP A 1 85 ? -1.338 11.611 2.275 1.00 67.06 85 ASP A CA 1
ATOM 669 C C . ASP A 1 85 ? -0.389 12.785 1.994 1.00 67.06 85 ASP A C 1
ATOM 671 O O . ASP A 1 85 ? -0.617 13.887 2.495 1.00 67.06 85 ASP A O 1
ATOM 675 N N . GLU A 1 86 ? 0.628 12.546 1.169 1.00 63.72 86 GLU A N 1
ATOM 676 C CA . GLU A 1 86 ? 1.641 13.503 0.732 1.00 63.72 86 GLU A CA 1
ATOM 677 C C . GLU A 1 86 ? 1.322 14.030 -0.676 1.00 63.72 86 GLU A C 1
ATOM 679 O O . GLU A 1 86 ? 0.629 13.382 -1.462 1.00 63.72 86 GLU A O 1
ATOM 684 N N . GLU A 1 87 ? 1.835 15.214 -1.018 1.00 63.78 87 GLU A N 1
ATOM 685 C CA . GLU A 1 87 ? 1.585 15.826 -2.334 1.00 63.78 87 GLU A CA 1
ATOM 686 C C . GLU A 1 87 ? 2.379 15.164 -3.476 1.00 63.78 87 GLU A C 1
ATOM 688 O O . GLU A 1 87 ? 1.984 15.279 -4.639 1.00 63.78 87 GLU A O 1
ATOM 693 N N . ASP A 1 88 ? 3.463 14.455 -3.144 1.00 69.75 88 ASP A N 1
ATOM 694 C CA . ASP A 1 88 ? 4.396 13.849 -4.094 1.00 69.75 88 ASP A CA 1
ATOM 695 C C . ASP A 1 88 ? 4.246 12.322 -4.195 1.00 69.75 88 ASP A C 1
ATOM 697 O O . ASP A 1 88 ? 3.914 11.622 -3.234 1.00 69.75 88 ASP A O 1
ATOM 701 N N . TRP A 1 89 ? 4.570 11.793 -5.377 1.00 77.12 89 TRP A N 1
ATOM 702 C CA . TRP A 1 89 ? 4.691 10.355 -5.617 1.00 77.12 89 TRP A CA 1
ATOM 703 C C . TRP A 1 89 ? 6.023 9.815 -5.081 1.00 77.12 89 TRP A C 1
ATOM 705 O O . TRP A 1 89 ? 7.092 10.245 -5.525 1.00 77.12 89 TRP A O 1
ATOM 715 N N . PHE A 1 90 ? 5.956 8.819 -4.195 1.00 79.56 90 PHE A N 1
ATOM 716 C CA . PHE A 1 90 ? 7.115 8.036 -3.750 1.00 79.56 90 PHE A CA 1
ATOM 717 C C . PHE A 1 90 ? 7.353 6.818 -4.646 1.00 79.56 90 PHE A C 1
ATOM 719 O O . PHE A 1 90 ? 6.581 6.544 -5.572 1.00 79.56 90 PHE A O 1
ATOM 726 N N . ALA A 1 91 ? 8.423 6.066 -4.367 1.00 83.12 91 ALA A N 1
ATOM 727 C CA . ALA A 1 91 ? 8.632 4.773 -5.004 1.00 83.12 91 ALA A CA 1
ATOM 728 C C . ALA A 1 91 ? 7.375 3.892 -4.845 1.00 83.12 91 ALA A C 1
ATOM 730 O O . ALA A 1 91 ? 6.833 3.833 -3.742 1.00 83.12 91 ALA A O 1
ATOM 731 N N . PRO A 1 92 ? 6.937 3.166 -5.893 1.00 82.44 92 PRO A N 1
ATOM 732 C CA . PRO A 1 92 ? 5.828 2.210 -5.816 1.00 82.44 92 PRO A CA 1
ATOM 733 C C . PRO A 1 92 ? 5.818 1.362 -4.538 1.00 82.44 92 PRO A C 1
ATOM 735 O O . PRO A 1 92 ? 4.833 1.324 -3.817 1.00 82.44 92 PRO A O 1
ATOM 738 N N . VAL A 1 93 ? 6.958 0.758 -4.206 1.00 79.44 93 VAL A N 1
ATOM 739 C CA . VAL A 1 93 ? 7.134 -0.093 -3.017 1.00 79.44 93 VAL A CA 1
ATOM 740 C C . VAL A 1 93 ? 7.009 0.628 -1.670 1.00 79.44 93 VAL A C 1
ATOM 742 O O . VAL A 1 93 ? 6.867 -0.037 -0.651 1.00 79.44 93 VAL A O 1
ATOM 745 N N . GLU A 1 94 ? 7.109 1.957 -1.640 1.00 77.38 94 GLU A N 1
ATOM 746 C CA . GLU A 1 94 ? 6.955 2.773 -0.427 1.00 77.38 94 GLU A CA 1
ATOM 747 C C . GLU A 1 94 ? 5.523 3.274 -0.250 1.00 77.38 94 GLU A C 1
ATOM 749 O O . GLU A 1 94 ? 5.144 3.701 0.839 1.00 77.38 94 GLU A O 1
ATOM 754 N N . MET A 1 95 ? 4.720 3.251 -1.311 1.00 74.69 95 MET A N 1
ATOM 755 C CA . MET A 1 95 ? 3.342 3.698 -1.234 1.00 74.69 95 MET A CA 1
ATOM 756 C C . MET A 1 95 ? 2.456 2.536 -0.788 1.00 74.69 95 MET A C 1
ATOM 758 O O . MET A 1 95 ? 2.276 1.552 -1.503 1.00 74.69 95 MET A O 1
ATOM 762 N N . CYS A 1 96 ? 1.854 2.682 0.396 1.00 56.94 96 CYS A N 1
ATOM 763 C CA . CYS A 1 96 ? 0.992 1.685 1.050 1.00 56.94 96 CYS A CA 1
ATOM 764 C C . CYS A 1 96 ? -0.253 1.278 0.248 1.00 56.94 96 CYS A C 1
ATOM 766 O O . CYS A 1 96 ? -0.955 0.339 0.614 1.00 56.94 96 CYS A O 1
ATOM 768 N N . ALA A 1 97 ? -0.517 1.942 -0.868 1.00 56.81 97 ALA A N 1
ATOM 769 C CA . ALA A 1 97 ? -1.300 1.374 -1.935 1.00 56.81 97 ALA A CA 1
ATOM 770 C C . ALA A 1 97 ? -0.726 1.894 -3.244 1.00 56.81 97 ALA A C 1
ATOM 772 O O . ALA A 1 97 ? -0.975 3.054 -3.582 1.00 56.81 97 ALA A O 1
ATOM 773 N N . THR A 1 98 ? 0.049 1.061 -3.953 1.00 56.44 98 THR A N 1
ATOM 774 C CA . THR A 1 98 ? -0.052 0.730 -5.402 1.00 56.44 98 THR A CA 1
ATOM 775 C C . THR A 1 98 ? 1.248 0.135 -5.936 1.00 56.44 98 THR A C 1
ATOM 777 O O . THR A 1 98 ? 2.300 0.308 -5.343 1.00 56.44 98 THR A O 1
ATOM 780 N N . TYR A 1 99 ? 1.238 -0.750 -6.930 1.00 52.81 99 TYR A N 1
ATOM 781 C CA . TYR A 1 99 ? 0.862 -0.578 -8.333 1.00 52.81 99 TYR A CA 1
ATOM 782 C C . TYR A 1 99 ? 0.265 -1.881 -8.895 1.00 52.81 99 TYR A C 1
ATOM 784 O O . TYR A 1 99 ? 0.464 -2.958 -8.342 1.00 52.81 99 TYR A O 1
ATOM 792 N N . ASN A 1 100 ? -0.495 -1.743 -9.988 1.00 50.62 100 ASN A N 1
ATOM 793 C CA . ASN A 1 100 ? -1.018 -2.808 -10.843 1.00 50.62 100 ASN A CA 1
ATOM 794 C C . ASN A 1 100 ? -1.762 -3.941 -10.115 1.00 50.62 100 ASN A C 1
ATOM 796 O O . ASN A 1 100 ? -1.199 -4.953 -9.707 1.00 50.62 100 ASN A O 1
ATOM 800 N N . ALA A 1 101 ? -3.094 -3.858 -10.157 1.00 58.06 101 ALA A N 1
ATOM 801 C CA . ALA A 1 101 ? -4.039 -4.959 -9.920 1.00 58.06 101 ALA A CA 1
ATOM 802 C C . ALA A 1 101 ? -3.712 -6.275 -10.680 1.00 58.06 101 ALA A C 1
ATOM 804 O O . ALA A 1 101 ? -4.371 -7.298 -10.490 1.00 58.06 101 ALA A O 1
ATOM 805 N N . ASN A 1 102 ? -2.705 -6.246 -11.557 1.00 70.12 102 ASN A N 1
ATOM 806 C CA . ASN A 1 102 ? -2.160 -7.358 -12.300 1.00 70.12 102 ASN A CA 1
ATOM 807 C C . ASN A 1 102 ? -0.815 -7.818 -11.716 1.00 70.12 102 ASN A C 1
ATOM 809 O O . ASN A 1 102 ? 0.204 -7.140 -11.832 1.00 70.12 102 ASN A O 1
ATOM 813 N N . ALA A 1 103 ? -0.791 -9.056 -11.224 1.00 71.88 103 ALA A N 1
ATOM 814 C CA . ALA A 1 103 ? 0.420 -9.714 -10.745 1.00 71.88 103 ALA A CA 1
ATOM 815 C C . ALA A 1 103 ? 1.578 -9.722 -11.765 1.00 71.88 103 ALA A C 1
ATOM 817 O O . ALA A 1 103 ? 2.738 -9.785 -11.360 1.00 71.88 103 ALA A O 1
ATOM 818 N N . ALA A 1 104 ? 1.287 -9.646 -13.073 1.00 77.31 104 ALA A N 1
ATOM 819 C CA . ALA A 1 104 ? 2.294 -9.577 -14.137 1.00 77.31 104 ALA A CA 1
ATOM 820 C C . ALA A 1 104 ? 3.260 -8.392 -13.999 1.00 77.31 104 ALA A C 1
ATOM 822 O O . ALA A 1 104 ? 4.396 -8.478 -14.459 1.00 77.31 104 ALA A O 1
ATOM 823 N N . GLU A 1 105 ? 2.830 -7.320 -13.340 1.00 80.81 105 GLU A N 1
ATOM 824 C CA . GLU A 1 105 ? 3.584 -6.074 -13.248 1.00 80.81 105 GLU A CA 1
ATOM 825 C C . GLU A 1 105 ? 4.321 -5.910 -11.905 1.00 80.81 105 GLU A C 1
ATOM 827 O O . GLU A 1 105 ? 5.064 -4.954 -11.725 1.00 80.81 105 GLU A O 1
ATOM 832 N N . LEU A 1 106 ? 4.230 -6.868 -10.975 1.00 83.06 106 LEU A N 1
ATOM 833 C CA . LEU A 1 106 ? 4.916 -6.768 -9.673 1.00 83.06 106 LEU A CA 1
ATOM 834 C C . LEU A 1 106 ? 6.429 -6.520 -9.815 1.00 83.06 106 LEU A C 1
ATOM 836 O O . LEU A 1 106 ? 7.028 -5.720 -9.096 1.00 83.06 106 LEU A O 1
ATOM 840 N N . ALA A 1 107 ? 7.067 -7.197 -10.774 1.00 88.44 107 ALA A N 1
ATOM 841 C CA . ALA A 1 107 ? 8.491 -7.014 -11.039 1.00 88.44 107 ALA A CA 1
ATOM 842 C C . ALA A 1 107 ? 8.801 -5.663 -11.706 1.00 88.44 107 ALA A C 1
ATOM 844 O O . ALA A 1 107 ? 9.866 -5.086 -11.472 1.00 88.44 107 ALA A O 1
ATOM 845 N N . ARG A 1 108 ? 7.864 -5.147 -12.510 1.00 89.12 108 ARG A N 1
ATOM 846 C CA . ARG A 1 108 ? 7.947 -3.804 -13.085 1.00 89.12 108 ARG A CA 1
ATOM 847 C C . ARG A 1 108 ? 7.982 -2.761 -11.974 1.00 89.12 108 ARG A C 1
ATOM 849 O O . ARG A 1 108 ? 8.815 -1.863 -12.033 1.00 89.12 108 ARG A O 1
ATOM 856 N N . ASP A 1 109 ? 7.133 -2.902 -10.964 1.00 86.56 109 ASP A N 1
ATOM 857 C CA . ASP A 1 109 ? 6.993 -1.916 -9.888 1.00 86.56 109 ASP A CA 1
ATOM 858 C C . ASP A 1 109 ? 8.230 -1.873 -8.987 1.00 86.56 109 ASP A C 1
ATOM 860 O O . ASP A 1 109 ? 8.701 -0.796 -8.609 1.00 86.56 109 ASP A O 1
ATOM 864 N N . LEU A 1 110 ? 8.838 -3.034 -8.733 1.00 89.31 110 LEU A N 1
ATOM 865 C CA . LEU A 1 110 ? 10.150 -3.130 -8.088 1.00 89.31 110 LEU A CA 1
ATOM 866 C C . LEU A 1 110 ? 11.240 -2.424 -8.905 1.00 89.31 110 LEU A C 1
ATOM 868 O O . LEU A 1 110 ? 12.050 -1.685 -8.343 1.00 89.31 110 LEU A O 1
ATOM 872 N N . ALA A 1 111 ? 11.260 -2.618 -10.225 1.00 92.81 111 ALA A N 1
ATOM 873 C CA . ALA A 1 111 ? 12.235 -1.969 -11.097 1.00 92.81 111 ALA A CA 1
ATOM 874 C C . ALA A 1 111 ? 12.025 -0.451 -11.183 1.00 92.81 111 ALA A C 1
ATOM 876 O O . ALA A 1 111 ? 12.991 0.306 -11.096 1.00 92.81 111 ALA A O 1
ATOM 877 N N . LEU A 1 112 ? 10.774 -0.003 -11.290 1.00 91.62 112 LEU A N 1
ATOM 878 C CA . LEU A 1 112 ? 10.393 1.409 -11.301 1.00 91.62 112 LEU A CA 1
ATOM 879 C C . LEU A 1 112 ? 10.800 2.101 -9.996 1.00 91.62 112 LEU A C 1
ATOM 881 O O . LEU A 1 112 ? 11.383 3.182 -10.026 1.00 91.62 112 LEU A O 1
ATOM 885 N N . SER A 1 113 ? 10.560 1.438 -8.864 1.00 89.62 113 SER A N 1
ATOM 886 C CA . SER A 1 113 ? 10.981 1.896 -7.538 1.00 89.62 113 SER A CA 1
ATOM 887 C C . SER A 1 113 ? 12.487 2.045 -7.436 1.00 89.62 113 SER A C 1
ATOM 889 O O . SER A 1 113 ? 12.991 3.070 -6.985 1.00 89.62 113 SER A O 1
ATOM 891 N N . TRP A 1 114 ? 13.220 1.031 -7.894 1.00 93.69 114 TRP A N 1
ATOM 892 C CA . TRP A 1 114 ? 14.671 1.059 -7.864 1.00 93.69 114 TRP A CA 1
ATOM 893 C C . TRP A 1 114 ? 15.228 2.191 -8.732 1.00 93.69 114 TRP A C 1
ATOM 895 O O . TRP A 1 114 ? 16.081 2.937 -8.262 1.00 93.69 114 TRP A O 1
ATOM 905 N N . VAL A 1 115 ? 14.710 2.371 -9.954 1.00 94.44 115 VAL A N 1
ATOM 906 C CA . VAL A 1 115 ? 15.112 3.460 -10.863 1.00 94.44 115 VAL A CA 1
ATOM 907 C C . VAL A 1 115 ? 14.790 4.829 -10.263 1.00 94.44 115 VAL A C 1
ATOM 909 O O . VAL A 1 115 ? 15.666 5.688 -10.242 1.00 94.44 115 VAL A O 1
ATOM 912 N N . HIS A 1 116 ? 13.590 5.024 -9.705 1.00 91.12 116 HIS A N 1
ATOM 913 C CA . HIS A 1 116 ? 13.225 6.254 -8.991 1.00 91.12 116 HIS A CA 1
ATOM 914 C C . HIS A 1 116 ? 14.243 6.589 -7.893 1.00 91.12 116 HIS A C 1
ATOM 916 O O . HIS A 1 116 ? 14.789 7.693 -7.843 1.00 91.12 116 HIS A O 1
ATOM 922 N N . LEU A 1 117 ? 14.541 5.615 -7.029 1.00 91.25 117 LEU A N 1
ATOM 923 C CA . LEU A 1 117 ? 15.404 5.820 -5.870 1.00 91.25 117 LEU A CA 1
ATOM 924 C C . LEU A 1 117 ? 16.888 5.939 -6.242 1.00 91.25 117 LEU A C 1
ATOM 926 O O . LEU A 1 117 ? 17.621 6.667 -5.564 1.00 91.25 117 LEU A O 1
ATOM 930 N N . HIS A 1 118 ? 17.342 5.238 -7.282 1.00 94.06 118 HIS A N 1
ATOM 931 C CA . HIS A 1 118 ? 18.733 5.240 -7.735 1.00 94.06 118 HIS A CA 1
ATOM 932 C C . HIS A 1 118 ? 19.047 6.471 -8.587 1.00 94.06 118 HIS A C 1
ATOM 934 O O . HIS A 1 118 ? 19.965 7.222 -8.258 1.00 94.06 118 HIS A O 1
ATOM 940 N N . ASP A 1 119 ? 18.257 6.707 -9.637 1.00 92.81 119 ASP A N 1
ATOM 941 C CA . ASP A 1 119 ? 18.486 7.779 -10.612 1.00 92.81 119 ASP A CA 1
ATOM 942 C C . ASP A 1 119 ? 17.937 9.132 -10.120 1.00 92.81 119 ASP A C 1
ATOM 944 O O . ASP A 1 119 ? 18.210 10.168 -10.724 1.00 92.81 119 ASP A O 1
ATOM 948 N N . LYS A 1 120 ? 17.179 9.137 -9.009 1.00 89.25 120 LYS A N 1
ATOM 949 C CA . LYS A 1 120 ? 16.476 10.312 -8.456 1.00 89.25 120 LYS A CA 1
ATOM 950 C C . LYS A 1 120 ? 15.476 10.921 -9.444 1.00 89.25 120 LYS A C 1
ATOM 952 O O . LYS A 1 120 ? 15.190 12.117 -9.399 1.00 89.25 120 LYS A O 1
ATOM 957 N N . GLU A 1 121 ? 14.938 10.096 -10.339 1.00 86.69 121 GLU A N 1
ATOM 958 C CA . GLU A 1 121 ? 13.934 10.504 -11.318 1.00 86.69 121 GLU A CA 1
ATOM 959 C C . GLU A 1 121 ? 12.531 10.448 -10.723 1.00 86.69 121 GLU A C 1
ATOM 961 O O . GLU A 1 121 ? 12.176 9.493 -10.051 1.00 86.69 121 GLU A O 1
ATOM 966 N N . SER A 1 122 ? 11.701 11.448 -11.000 1.00 84.31 122 SER A N 1
ATOM 967 C CA . SER A 1 122 ? 10.328 11.510 -10.490 1.00 84.31 122 SER A CA 1
ATOM 968 C C . SER A 1 122 ? 9.436 10.410 -11.083 1.00 84.31 122 SER A C 1
ATOM 970 O O . SER A 1 122 ? 9.399 10.252 -12.305 1.00 84.31 122 SER A O 1
ATOM 972 N N . VAL A 1 123 ? 8.691 9.688 -10.232 1.00 84.94 123 VAL A N 1
ATOM 973 C CA . VAL A 1 123 ? 7.855 8.540 -10.633 1.00 84.94 123 VAL A CA 1
ATOM 974 C C . VAL A 1 123 ? 6.897 8.871 -11.787 1.00 84.94 123 VAL A C 1
ATOM 976 O O . VAL A 1 123 ? 6.952 8.151 -12.784 1.00 84.94 123 VAL A O 1
ATOM 979 N N . PRO A 1 124 ? 6.108 9.964 -11.762 1.00 79.75 124 PRO A N 1
ATOM 980 C CA . PRO A 1 124 ? 5.230 10.337 -12.876 1.00 79.75 124 PRO A CA 1
ATOM 981 C C . PRO A 1 124 ? 5.913 10.433 -14.242 1.00 79.75 124 PRO A C 1
ATOM 983 O O . PRO A 1 124 ? 5.310 10.108 -15.262 1.00 79.75 124 PRO A O 1
ATOM 986 N N . ARG A 1 125 ? 7.196 10.811 -14.279 1.00 81.81 125 ARG A N 1
ATOM 987 C CA . ARG A 1 125 ? 7.959 10.951 -15.530 1.00 81.81 125 ARG A CA 1
ATOM 988 C C . ARG A 1 125 ? 8.429 9.613 -16.090 1.00 81.81 125 ARG A C 1
ATOM 990 O O . ARG A 1 125 ? 8.611 9.487 -17.299 1.00 81.81 125 ARG A O 1
ATOM 997 N N . ILE A 1 126 ? 8.633 8.626 -15.221 1.00 86.56 126 ILE A N 1
ATOM 998 C CA . ILE A 1 126 ? 9.191 7.317 -15.582 1.00 86.56 126 ILE A CA 1
ATOM 999 C C . ILE A 1 126 ? 8.159 6.187 -15.550 1.00 86.56 126 ILE A C 1
ATOM 1001 O O . ILE A 1 126 ? 8.419 5.108 -16.083 1.00 86.56 126 ILE A O 1
ATOM 1005 N N . ALA A 1 127 ? 6.964 6.437 -15.008 1.00 82.12 127 ALA A N 1
ATOM 1006 C CA . ALA A 1 127 ? 5.882 5.462 -14.879 1.00 82.12 127 ALA A CA 1
ATOM 1007 C C . ALA A 1 127 ? 5.447 4.850 -16.222 1.00 82.12 127 ALA A C 1
ATOM 1009 O O . ALA A 1 127 ? 4.956 3.723 -16.245 1.00 82.12 127 ALA A O 1
ATOM 1010 N N . GLY A 1 128 ? 5.662 5.551 -17.342 1.00 80.88 128 GLY A N 1
ATOM 1011 C CA . GLY A 1 128 ? 5.367 5.075 -18.699 1.00 80.88 128 GLY A CA 1
ATOM 1012 C C . GLY A 1 128 ? 6.491 4.293 -19.398 1.00 80.88 128 GLY A C 1
ATOM 1013 O O . GLY A 1 128 ? 6.287 3.827 -20.517 1.00 80.88 128 GLY A O 1
ATOM 1014 N N . MET A 1 129 ? 7.680 4.137 -18.798 1.00 88.25 129 MET A N 1
ATOM 1015 C CA . MET A 1 129 ? 8.810 3.437 -19.442 1.00 88.25 129 MET A CA 1
ATOM 1016 C C . MET A 1 129 ? 8.497 1.967 -19.719 1.00 88.25 129 MET A C 1
ATOM 1018 O O . MET A 1 129 ? 7.807 1.337 -18.931 1.00 88.25 129 MET A O 1
ATOM 1022 N N . SER A 1 130 ? 9.035 1.361 -20.780 1.00 90.44 130 SER A N 1
ATOM 1023 C CA . SER A 1 130 ? 8.848 -0.082 -21.003 1.00 90.44 130 SER A CA 1
ATOM 1024 C C . SER A 1 130 ? 9.559 -0.924 -19.933 1.00 90.44 130 SER A C 1
ATOM 1026 O O . SER A 1 130 ? 10.555 -0.489 -19.352 1.00 90.44 130 SER A O 1
ATOM 1028 N N . LEU A 1 131 ? 9.078 -2.150 -19.685 1.00 90.81 131 LEU A N 1
ATOM 1029 C CA . LEU A 1 131 ? 9.744 -3.090 -18.771 1.00 90.81 131 LEU A CA 1
ATOM 1030 C C . LEU A 1 131 ? 11.199 -3.357 -19.190 1.00 90.81 131 LEU A C 1
ATOM 1032 O O . LEU A 1 131 ? 12.084 -3.391 -18.344 1.00 90.81 131 LEU A O 1
ATOM 1036 N N . GLU A 1 132 ? 11.457 -3.472 -20.495 1.00 94.88 132 GLU A N 1
ATOM 1037 C CA . GLU A 1 132 ? 12.809 -3.625 -21.050 1.00 94.88 132 GLU A CA 1
ATOM 1038 C C . GLU A 1 132 ? 13.715 -2.438 -20.702 1.00 94.88 132 GLU A C 1
ATOM 1040 O O . GLU A 1 132 ? 14.874 -2.626 -20.334 1.00 94.88 132 GLU A O 1
ATOM 1045 N N . THR A 1 133 ? 13.180 -1.214 -20.763 1.00 96.06 133 THR A N 1
ATOM 1046 C CA . THR A 1 133 ? 13.927 0.003 -20.414 1.00 96.06 133 THR A CA 1
ATOM 1047 C C . THR A 1 133 ? 14.265 0.027 -18.927 1.00 96.06 133 THR A C 1
ATOM 1049 O O . THR A 1 133 ? 15.408 0.302 -18.560 1.00 96.06 133 THR A O 1
ATOM 1052 N N . LEU A 1 134 ? 13.295 -0.299 -18.067 1.00 94.94 134 LEU A N 1
ATOM 1053 C CA . LEU A 1 134 ? 13.514 -0.396 -16.622 1.00 94.94 134 LEU A CA 1
ATOM 1054 C C . LEU A 1 134 ? 14.555 -1.475 -16.297 1.00 94.94 134 LEU A C 1
ATOM 1056 O O . LEU A 1 134 ? 15.496 -1.216 -15.551 1.00 94.94 134 LEU A O 1
ATOM 1060 N N . HIS A 1 135 ? 14.442 -2.652 -16.919 1.00 96.75 135 HIS A N 1
ATOM 1061 C CA . HIS A 1 135 ? 15.406 -3.739 -16.762 1.00 96.75 135 HIS A CA 1
ATOM 1062 C C . HIS A 1 135 ? 16.820 -3.302 -17.162 1.00 96.75 135 HIS A C 1
ATOM 1064 O O . HIS A 1 135 ? 17.766 -3.524 -16.409 1.00 96.75 135 HIS A O 1
ATOM 1070 N N . ALA A 1 136 ? 16.981 -2.665 -18.325 1.00 97.50 136 ALA A N 1
ATOM 1071 C CA . ALA A 1 136 ? 18.282 -2.203 -18.802 1.00 97.50 136 ALA A CA 1
ATOM 1072 C C . ALA A 1 136 ? 18.926 -1.181 -17.851 1.00 97.50 136 ALA A C 1
ATOM 1074 O O . ALA A 1 136 ? 20.132 -1.238 -17.620 1.00 97.50 136 ALA A O 1
ATOM 1075 N N . ARG A 1 137 ? 18.134 -0.276 -17.263 1.00 97.06 137 ARG A N 1
ATOM 1076 C CA . ARG A 1 137 ? 18.628 0.707 -16.286 1.00 97.06 137 ARG A CA 1
ATOM 1077 C C . ARG A 1 137 ? 19.102 0.057 -14.991 1.00 97.06 137 ARG A C 1
ATOM 1079 O O . ARG A 1 137 ? 20.194 0.367 -14.524 1.00 97.06 137 ARG A O 1
ATOM 1086 N N . VAL A 1 138 ? 18.323 -0.881 -14.452 1.00 97.12 138 VAL A N 1
ATOM 1087 C CA . VAL A 1 138 ? 18.732 -1.657 -13.271 1.00 97.12 138 VAL A CA 1
ATOM 1088 C C . VAL A 1 138 ? 20.004 -2.454 -13.583 1.00 97.12 138 VAL A C 1
ATOM 1090 O O . VAL A 1 138 ? 20.947 -2.457 -12.795 1.00 97.12 138 VAL A O 1
ATOM 1093 N N . ASP A 1 139 ? 20.074 -3.105 -14.747 1.00 97.50 139 ASP A N 1
ATOM 1094 C CA . ASP A 1 139 ? 21.236 -3.911 -15.124 1.00 97.50 139 ASP A CA 1
ATOM 1095 C C . ASP A 1 139 ? 22.498 -3.064 -15.372 1.00 97.50 139 ASP A C 1
ATOM 1097 O O . ASP A 1 139 ? 23.598 -3.480 -15.010 1.00 97.50 139 ASP A O 1
ATOM 1101 N N . ALA A 1 140 ? 22.365 -1.844 -15.891 1.00 97.25 140 ALA A N 1
ATOM 1102 C CA . ALA A 1 140 ? 23.497 -0.942 -16.109 1.00 97.25 140 ALA A CA 1
ATOM 1103 C C . ALA A 1 140 ? 24.170 -0.466 -14.807 1.00 97.25 140 ALA A C 1
ATOM 1105 O O . ALA A 1 140 ? 25.318 -0.012 -14.833 1.00 97.25 140 ALA A O 1
ATOM 1106 N N . ALA A 1 141 ? 23.485 -0.565 -13.667 1.00 96.56 141 ALA A N 1
ATOM 1107 C CA . ALA A 1 141 ? 24.026 -0.135 -12.389 1.00 96.56 141 ALA A CA 1
ATOM 1108 C C . ALA A 1 141 ? 25.191 -1.021 -11.902 1.00 96.56 141 ALA A C 1
ATOM 1110 O O . ALA A 1 141 ? 25.254 -2.211 -12.232 1.00 96.56 141 ALA A O 1
ATOM 1111 N N . PRO A 1 142 ? 26.113 -0.489 -11.075 1.00 96.44 142 PRO A N 1
ATOM 1112 C CA . PRO A 1 142 ? 27.204 -1.278 -10.512 1.00 96.44 142 PRO A CA 1
ATOM 1113 C C . PRO A 1 142 ? 26.703 -2.494 -9.724 1.00 96.44 142 PRO A C 1
ATOM 1115 O O . PRO A 1 142 ? 25.697 -2.434 -9.015 1.00 96.44 142 PRO A O 1
ATOM 1118 N N . ARG A 1 143 ? 27.442 -3.607 -9.793 1.00 95.06 143 ARG A N 1
ATOM 1119 C CA . ARG A 1 143 ? 27.151 -4.788 -8.966 1.00 95.06 143 ARG A CA 1
ATOM 1120 C C . ARG A 1 143 ? 27.199 -4.429 -7.482 1.00 95.06 143 ARG A C 1
ATOM 1122 O O . ARG A 1 143 ? 28.133 -3.764 -7.037 1.00 95.06 143 ARG A O 1
ATOM 1129 N N . GLY A 1 144 ? 26.213 -4.903 -6.727 1.00 92.06 144 GLY A N 1
ATOM 1130 C CA . GLY A 1 144 ? 26.056 -4.596 -5.308 1.00 92.06 144 GLY A CA 1
ATOM 1131 C C . GLY A 1 144 ? 25.455 -3.218 -5.019 1.00 92.06 144 GLY A C 1
ATOM 1132 O O . GLY A 1 144 ? 25.366 -2.852 -3.846 1.00 92.06 144 GLY A O 1
ATOM 1133 N N . ALA A 1 145 ? 25.029 -2.465 -6.043 1.00 95.12 145 ALA A N 1
ATOM 1134 C CA . ALA A 1 145 ? 24.296 -1.220 -5.852 1.00 95.12 145 ALA A CA 1
ATOM 1135 C C . ALA A 1 145 ? 23.004 -1.461 -5.059 1.00 95.12 145 ALA A C 1
ATOM 1137 O O . ALA A 1 145 ? 22.288 -2.451 -5.248 1.00 95.12 145 ALA A O 1
ATOM 1138 N N . ARG A 1 146 ? 22.716 -0.533 -4.149 1.00 93.38 146 ARG A N 1
ATOM 1139 C CA . ARG A 1 146 ? 21.589 -0.588 -3.222 1.00 93.38 146 ARG A CA 1
ATOM 1140 C C . ARG A 1 146 ? 20.970 0.789 -3.112 1.00 93.38 146 ARG A C 1
ATOM 1142 O O . ARG A 1 146 ? 21.697 1.778 -3.042 1.00 93.38 146 ARG A O 1
ATOM 1149 N N . VAL A 1 147 ? 19.648 0.830 -3.052 1.00 90.50 147 VAL A N 1
ATOM 1150 C CA . VAL A 1 147 ? 18.905 2.050 -2.755 1.00 90.50 147 VAL A CA 1
ATOM 1151 C C . VAL A 1 147 ? 18.290 1.943 -1.360 1.00 90.50 147 VAL A C 1
ATOM 1153 O O . VAL A 1 147 ? 17.798 0.868 -1.003 1.00 90.50 147 VAL A O 1
ATOM 1156 N N . PRO A 1 148 ? 18.367 3.002 -0.539 1.00 85.94 148 PRO A N 1
ATOM 1157 C CA . PRO A 1 148 ? 17.639 3.043 0.719 1.00 85.94 148 PRO A CA 1
ATOM 1158 C C . PRO A 1 148 ? 16.141 3.150 0.430 1.00 85.94 148 PRO A C 1
ATOM 1160 O O . PRO A 1 148 ? 15.747 3.850 -0.501 1.00 85.94 148 PRO A O 1
ATOM 1163 N N . MET A 1 149 ? 15.341 2.465 1.236 1.00 78.19 149 MET A N 1
ATOM 1164 C CA . MET A 1 149 ? 13.889 2.616 1.266 1.00 78.19 149 MET A CA 1
ATOM 1165 C C . MET A 1 149 ? 13.517 3.597 2.385 1.00 78.19 149 MET A C 1
ATOM 1167 O O . MET A 1 149 ? 14.258 3.734 3.363 1.00 78.19 149 MET A O 1
ATOM 1171 N N . LYS A 1 150 ? 12.391 4.293 2.249 1.00 67.94 150 LYS A N 1
ATOM 1172 C CA . LYS A 1 150 ? 11.825 5.174 3.275 1.00 67.94 150 LYS A CA 1
ATOM 1173 C C . LYS A 1 150 ? 11.451 4.362 4.523 1.00 67.94 150 LYS A C 1
ATOM 1175 O O . LYS A 1 150 ? 11.036 3.210 4.438 1.00 67.94 150 LYS A O 1
ATOM 1180 N N . GLY A 1 151 ? 11.605 5.002 5.681 1.00 54.94 151 GLY A N 1
ATOM 1181 C CA . GLY A 1 151 ? 11.486 4.397 7.007 1.00 54.94 151 GLY A CA 1
ATOM 1182 C C . GLY A 1 151 ? 12.855 4.388 7.681 1.00 54.94 151 GLY A C 1
ATOM 1183 O O . GLY A 1 151 ? 13.793 3.778 7.203 1.00 54.94 151 GLY A O 1
ATOM 1184 N N . GLY A 1 152 ? 13.034 5.122 8.773 1.00 40.72 152 GLY A N 1
ATOM 1185 C CA . GLY A 1 152 ? 14.310 5.142 9.503 1.00 40.72 152 GLY A CA 1
ATOM 1186 C C . GLY A 1 152 ? 14.534 3.913 10.391 1.00 40.72 152 GLY A C 1
ATOM 1187 O O . GLY A 1 152 ? 15.438 3.935 11.224 1.00 40.72 152 GLY A O 1
ATOM 1188 N N . SER A 1 153 ? 13.683 2.888 10.293 1.00 45.47 153 SER A N 1
ATOM 1189 C CA . SER A 1 153 ? 13.765 1.696 11.134 1.00 45.47 153 SER A CA 1
ATOM 1190 C C . SER A 1 153 ? 14.810 0.724 10.585 1.00 45.47 153 SER A C 1
ATOM 1192 O O . SER A 1 153 ? 15.045 0.655 9.381 1.00 45.47 153 SER A O 1
ATOM 1194 N N . GLU A 1 154 ? 15.420 -0.085 11.454 1.00 42.84 154 GLU A N 1
ATOM 1195 C CA . GLU A 1 154 ? 16.319 -1.178 11.037 1.00 42.84 154 GLU A CA 1
ATOM 1196 C C . GLU A 1 154 ? 15.626 -2.201 10.104 1.00 42.84 154 GLU A C 1
ATOM 1198 O O . GLU A 1 154 ? 16.298 -3.003 9.454 1.00 42.84 154 GLU A O 1
ATOM 1203 N N . LEU A 1 155 ? 14.288 -2.149 10.015 1.00 45.22 155 LEU A N 1
ATOM 1204 C CA . LEU A 1 155 ? 13.434 -2.945 9.129 1.00 45.22 155 LEU A CA 1
ATOM 1205 C C . LEU A 1 155 ? 13.261 -2.336 7.729 1.00 45.22 155 LEU A C 1
ATOM 1207 O O . LEU A 1 155 ? 12.899 -3.063 6.802 1.00 45.22 155 LEU A O 1
ATOM 1211 N N . ALA A 1 156 ? 13.536 -1.040 7.541 1.00 56.34 156 ALA A N 1
ATOM 1212 C CA . ALA A 1 156 ? 13.540 -0.403 6.229 1.00 56.34 156 ALA A CA 1
ATOM 1213 C C . ALA A 1 156 ? 14.784 -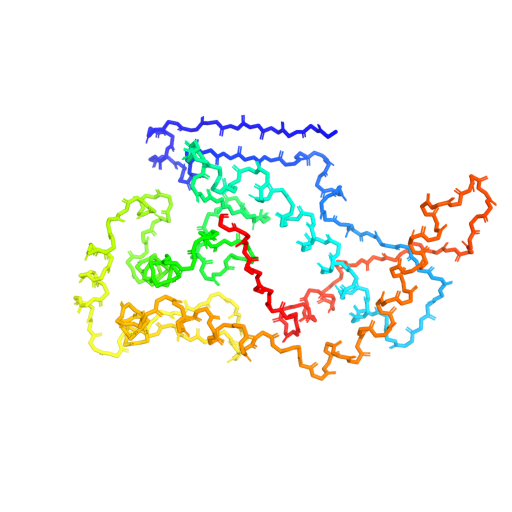0.850 5.453 1.00 56.34 156 ALA A C 1
ATOM 1215 O O . ALA A 1 156 ? 15.842 -0.216 5.431 1.00 56.34 156 ALA A O 1
ATOM 1216 N N . GLY A 1 157 ? 14.671 -2.041 4.872 1.00 71.44 157 GLY A N 1
ATOM 1217 C CA . GLY A 1 157 ? 15.741 -2.676 4.125 1.00 71.44 157 GLY A CA 1
ATOM 1218 C C . GLY A 1 157 ? 16.192 -1.831 2.935 1.00 71.44 157 GLY A C 1
ATOM 1219 O O . GLY A 1 157 ? 15.446 -1.044 2.366 1.00 71.44 157 GLY A O 1
ATOM 1220 N N . SER A 1 158 ? 17.434 -2.026 2.502 1.00 83.75 158 SER A N 1
ATOM 1221 C CA . SER A 1 158 ? 17.885 -1.516 1.208 1.00 83.75 158 SER A CA 1
ATOM 1222 C C . SER A 1 158 ? 17.404 -2.434 0.080 1.00 83.75 158 SER A C 1
ATOM 1224 O O . SER A 1 158 ? 17.630 -3.647 0.164 1.00 83.75 158 SER A O 1
ATOM 1226 N N . LEU A 1 159 ? 16.874 -1.890 -1.014 1.00 88.19 159 LEU A N 1
ATOM 1227 C CA . LEU A 1 159 ? 16.581 -2.671 -2.217 1.00 88.19 159 LEU A CA 1
ATOM 1228 C C . LEU A 1 159 ? 17.847 -2.777 -3.083 1.00 88.19 159 LEU A C 1
ATOM 1230 O O . LEU A 1 159 ? 18.381 -1.775 -3.564 1.00 88.19 159 LEU A O 1
ATOM 1234 N N . SER A 1 160 ? 18.373 -3.990 -3.263 1.00 93.12 160 SER A N 1
ATOM 1235 C CA . SER A 1 160 ? 19.568 -4.211 -4.088 1.00 93.12 160 SER A CA 1
ATOM 1236 C C . SER A 1 160 ? 19.227 -4.414 -5.561 1.00 93.12 160 SER A C 1
ATOM 1238 O O . SER A 1 160 ? 18.190 -4.988 -5.903 1.00 93.12 160 SER A O 1
ATOM 1240 N N . ARG A 1 161 ? 20.162 -4.018 -6.429 1.00 95.62 161 ARG A N 1
ATOM 1241 C CA . ARG A 1 161 ? 20.126 -4.283 -7.873 1.00 95.62 161 ARG A CA 1
ATOM 1242 C C . ARG A 1 161 ? 19.848 -5.759 -8.164 1.00 95.62 161 ARG A C 1
ATOM 1244 O O . ARG A 1 161 ? 18.988 -6.093 -8.971 1.00 95.62 161 ARG A O 1
ATOM 1251 N N . GLU A 1 162 ? 20.563 -6.659 -7.494 1.00 96.62 162 GLU A N 1
ATOM 1252 C CA . GLU A 1 162 ? 20.455 -8.101 -7.727 1.00 96.62 162 GLU A CA 1
ATOM 1253 C C . GLU A 1 162 ? 19.086 -8.661 -7.325 1.00 96.62 162 GLU A C 1
ATOM 1255 O O . GLU A 1 162 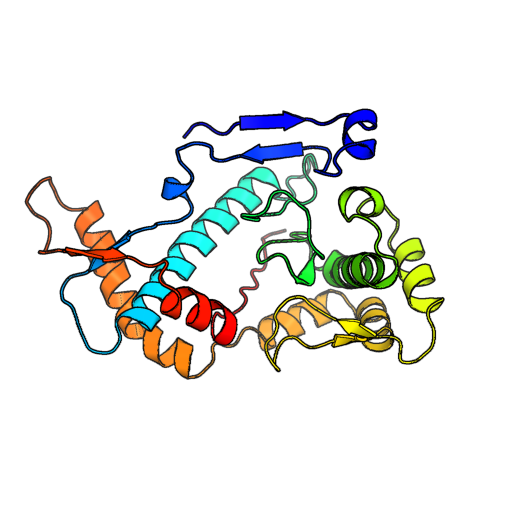? 18.576 -9.553 -8.003 1.00 96.62 162 GLU A O 1
ATOM 1260 N N . THR A 1 163 ? 18.468 -8.133 -6.264 1.00 93.50 163 THR A N 1
ATOM 1261 C CA . THR A 1 163 ? 17.108 -8.523 -5.865 1.00 93.50 163 THR A CA 1
ATOM 1262 C C . THR A 1 163 ? 16.095 -8.117 -6.928 1.00 93.50 163 THR A C 1
ATOM 1264 O O . THR A 1 163 ? 15.236 -8.921 -7.285 1.00 93.50 163 THR A O 1
ATOM 1267 N N . VAL A 1 164 ? 16.230 -6.913 -7.486 1.00 94.38 164 VAL A N 1
ATOM 1268 C CA . VAL A 1 164 ? 15.345 -6.424 -8.552 1.00 94.38 164 VAL A CA 1
ATOM 1269 C C . VAL A 1 164 ? 15.506 -7.256 -9.823 1.00 94.38 164 VAL A C 1
ATOM 1271 O O . VAL A 1 164 ? 14.512 -7.720 -10.373 1.00 94.38 164 VAL A O 1
ATOM 1274 N N . LEU A 1 165 ? 16.740 -7.536 -10.256 1.00 97.06 165 LEU A N 1
ATOM 1275 C CA . LEU A 1 165 ? 16.982 -8.392 -11.426 1.00 97.06 165 LEU A CA 1
ATOM 1276 C C . LEU A 1 165 ? 16.467 -9.820 -11.221 1.00 97.06 165 LEU A C 1
ATOM 1278 O O . LEU A 1 165 ? 15.901 -10.414 -12.137 1.00 97.06 165 LEU A O 1
ATOM 1282 N N . LYS A 1 166 ? 16.612 -10.369 -10.010 1.00 95.25 166 LYS A N 1
ATOM 1283 C CA . LYS A 1 166 ? 16.031 -11.671 -9.671 1.00 95.25 166 LYS A CA 1
ATOM 1284 C C . LYS A 1 166 ? 14.506 -11.636 -9.772 1.00 95.25 166 LYS A C 1
ATOM 1286 O O . LYS A 1 166 ? 13.930 -12.568 -10.329 1.00 95.25 166 LYS A O 1
ATOM 1291 N N . ALA A 1 167 ? 13.858 -10.589 -9.261 1.00 92.44 167 ALA A N 1
ATOM 1292 C CA . ALA A 1 167 ? 12.411 -10.432 -9.370 1.00 92.44 167 ALA A CA 1
ATOM 1293 C C . ALA A 1 167 ? 11.970 -10.326 -10.839 1.00 92.44 167 ALA A C 1
ATOM 1295 O O . ALA A 1 167 ? 11.062 -11.042 -11.241 1.00 92.44 1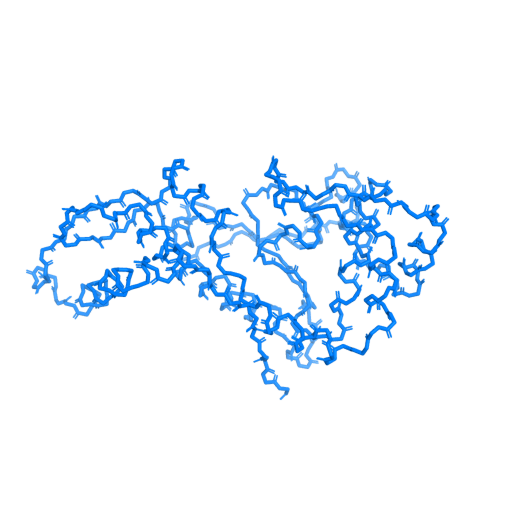67 ALA A O 1
ATOM 1296 N N . LEU A 1 168 ? 12.675 -9.543 -11.661 1.00 93.75 168 LEU A N 1
ATOM 1297 C CA . LEU A 1 168 ? 12.418 -9.415 -13.104 1.00 93.75 168 LEU A CA 1
ATOM 1298 C C . LEU A 1 168 ? 12.537 -10.740 -13.872 1.00 93.75 168 LEU A C 1
ATOM 1300 O O . LEU A 1 168 ? 11.833 -10.939 -14.857 1.00 93.75 168 LEU A O 1
ATOM 1304 N N . ALA A 1 169 ? 13.390 -11.658 -13.416 1.00 94.88 169 ALA A N 1
ATOM 1305 C CA . ALA A 1 169 ? 13.521 -12.997 -13.990 1.00 94.88 169 ALA A CA 1
ATOM 1306 C C . ALA A 1 169 ? 12.529 -14.027 -13.407 1.00 94.88 169 ALA A C 1
ATOM 1308 O O . ALA A 1 169 ? 12.447 -15.153 -13.902 1.00 94.88 169 ALA A O 1
ATOM 1309 N N . THR A 1 170 ? 11.805 -13.685 -12.338 1.00 93.81 170 THR A N 1
ATOM 1310 C CA . THR A 1 170 ? 10.894 -14.606 -11.648 1.00 93.81 170 THR A CA 1
ATOM 1311 C C . THR A 1 170 ? 9.509 -14.565 -12.300 1.00 93.81 170 THR A C 1
ATOM 1313 O O . THR A 1 170 ? 8.990 -13.480 -12.558 1.00 93.81 170 THR A O 1
ATOM 1316 N N . PRO A 1 171 ? 8.857 -15.720 -12.541 1.00 92.38 171 PRO A N 1
ATOM 1317 C CA . PRO A 1 171 ? 7.491 -15.738 -13.047 1.00 92.38 171 PRO A CA 1
ATOM 1318 C C . PRO A 1 171 ? 6.534 -14.945 -12.137 1.00 92.38 171 PRO A C 1
ATOM 1320 O O . PRO A 1 171 ? 6.556 -15.156 -10.922 1.00 92.38 171 PRO A O 1
ATOM 1323 N N . PRO A 1 172 ? 5.632 -14.114 -12.692 1.00 87.56 172 PRO A N 1
ATOM 1324 C CA . PRO A 1 172 ? 4.698 -13.307 -11.906 1.00 87.56 172 PRO A CA 1
ATOM 1325 C C . PRO A 1 172 ? 3.881 -14.074 -10.865 1.00 87.56 172 PRO A C 1
ATOM 1327 O O . PRO A 1 172 ? 3.698 -13.607 -9.747 1.00 87.56 172 PRO A O 1
ATOM 1330 N N . ALA A 1 173 ? 3.425 -15.282 -11.212 1.00 88.19 173 ALA A N 1
ATOM 1331 C CA . ALA A 1 173 ? 2.679 -16.133 -10.288 1.00 88.19 173 ALA A CA 1
ATOM 1332 C C . ALA A 1 173 ? 3.518 -16.521 -9.062 1.00 88.19 173 ALA A C 1
ATOM 1334 O O . ALA A 1 173 ? 3.020 -16.466 -7.947 1.00 88.19 173 ALA A O 1
ATOM 1335 N N . ALA A 1 174 ? 4.804 -16.828 -9.255 1.00 90.69 174 ALA A N 1
ATOM 1336 C CA . ALA A 1 174 ? 5.696 -17.182 -8.156 1.00 90.69 174 ALA A CA 1
ATOM 1337 C C . ALA A 1 174 ? 6.024 -15.975 -7.261 1.00 90.69 174 ALA A C 1
ATOM 1339 O O . ALA A 1 174 ? 6.183 -16.141 -6.055 1.00 90.69 174 ALA A O 1
ATOM 1340 N N . LEU A 1 175 ? 6.106 -14.763 -7.828 1.00 87.81 175 LEU A N 1
ATOM 1341 C CA . LEU A 1 175 ? 6.231 -13.534 -7.034 1.00 87.81 175 LEU A CA 1
ATOM 1342 C C . LEU A 1 175 ? 4.980 -13.289 -6.193 1.00 87.81 175 LEU A C 1
ATOM 1344 O O . LEU A 1 175 ? 5.096 -12.992 -5.008 1.00 87.81 175 LEU A O 1
ATOM 1348 N N . LEU A 1 176 ? 3.797 -13.452 -6.789 1.00 86.50 176 LEU A N 1
ATOM 1349 C CA . LEU A 1 176 ? 2.534 -13.309 -6.074 1.00 86.50 176 LEU A CA 1
ATOM 1350 C C . LEU A 1 176 ? 2.404 -14.342 -4.947 1.00 86.50 176 LEU A C 1
ATOM 1352 O O . LEU A 1 176 ? 2.106 -13.960 -3.821 1.00 86.50 176 LEU A O 1
ATOM 1356 N N . ASP A 1 177 ? 2.689 -15.617 -5.225 1.00 88.81 177 ASP A N 1
ATOM 1357 C CA . ASP A 1 177 ? 2.665 -16.684 -4.218 1.00 88.81 177 ASP A CA 1
ATOM 1358 C C . ASP A 1 177 ? 3.635 -16.374 -3.060 1.00 88.81 177 ASP A C 1
ATOM 1360 O O . ASP A 1 177 ? 3.315 -16.597 -1.893 1.00 88.81 177 ASP A O 1
ATOM 1364 N N . ALA A 1 178 ? 4.817 -15.821 -3.362 1.00 87.62 178 ALA A N 1
ATOM 1365 C CA . ALA A 1 178 ? 5.789 -15.421 -2.347 1.00 87.62 178 ALA A CA 1
ATOM 1366 C C . ALA A 1 178 ? 5.304 -14.234 -1.497 1.00 87.62 178 ALA A C 1
ATOM 1368 O O . ALA A 1 178 ? 5.524 -14.235 -0.286 1.00 87.62 178 ALA A O 1
ATOM 1369 N N . LEU A 1 179 ? 4.637 -13.245 -2.102 1.00 85.94 179 LEU A N 1
ATOM 1370 C CA . LEU A 1 179 ? 4.033 -12.128 -1.369 1.00 85.94 179 LEU A CA 1
ATOM 1371 C C . LEU A 1 179 ? 2.899 -12.615 -0.462 1.00 85.94 179 LEU A C 1
ATOM 1373 O O . LEU A 1 179 ? 2.861 -12.253 0.707 1.00 85.94 179 LEU A O 1
ATOM 1377 N N . GLU A 1 180 ? 2.017 -13.484 -0.951 1.00 87.00 180 GLU A N 1
ATOM 1378 C CA . GLU A 1 180 ? 0.947 -14.069 -0.133 1.00 87.00 180 GLU A CA 1
ATOM 1379 C C . GLU A 1 180 ? 1.505 -14.885 1.038 1.00 87.00 180 GLU A C 1
ATOM 1381 O O . GLU A 1 180 ? 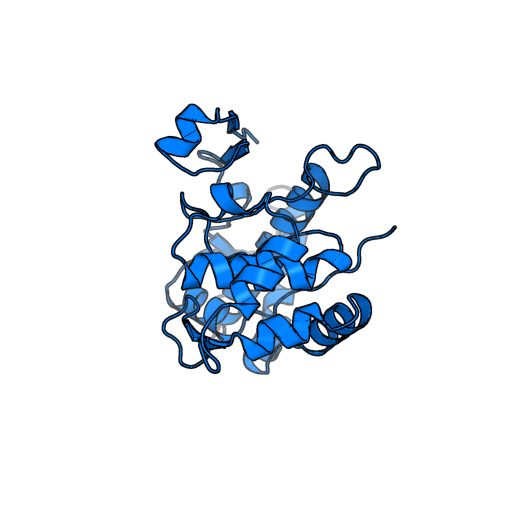1.026 -14.760 2.162 1.00 87.00 180 GLU A O 1
ATOM 1386 N N . ALA A 1 181 ? 2.555 -15.675 0.799 1.00 88.62 181 ALA A N 1
ATOM 1387 C CA . ALA A 1 181 ? 3.219 -16.443 1.849 1.00 88.62 181 ALA A CA 1
ATOM 1388 C C . ALA A 1 181 ? 3.920 -15.554 2.888 1.00 88.62 181 ALA A C 1
ATOM 1390 O O . ALA A 1 181 ? 4.078 -15.965 4.038 1.00 88.62 181 ALA A O 1
ATOM 1391 N N . ALA A 1 182 ? 4.352 -14.355 2.493 1.00 85.25 182 ALA A N 1
ATOM 1392 C CA . ALA A 1 182 ? 4.996 -13.402 3.383 1.00 85.25 182 ALA A CA 1
ATOM 1393 C C . ALA A 1 182 ? 3.984 -12.533 4.157 1.00 85.25 182 ALA A C 1
ATOM 1395 O O . ALA A 1 182 ? 4.350 -11.999 5.202 1.00 85.25 182 ALA A O 1
ATOM 1396 N N . ALA A 1 183 ? 2.736 -12.413 3.681 1.00 85.00 183 ALA A N 1
ATOM 1397 C CA . ALA A 1 183 ? 1.657 -11.592 4.247 1.00 85.00 183 ALA A CA 1
ATOM 1398 C C . ALA A 1 183 ? 1.073 -12.186 5.544 1.00 85.00 183 ALA A C 1
ATOM 1400 O O . ALA A 1 183 ? -0.132 -12.402 5.686 1.00 85.00 183 ALA A O 1
ATOM 1401 N N . VAL A 1 184 ? 1.949 -12.499 6.494 1.00 87.69 184 VAL A N 1
ATOM 1402 C CA . VAL A 1 184 ? 1.617 -13.134 7.764 1.00 87.69 184 VAL A CA 1
ATOM 1403 C C . VAL A 1 184 ? 1.747 -12.090 8.872 1.00 87.69 184 VAL A C 1
ATOM 1405 O O . VAL A 1 184 ? 2.851 -11.593 9.092 1.00 87.69 184 VAL A O 1
ATOM 1408 N N . PRO A 1 185 ? 0.663 -11.781 9.608 1.00 89.81 185 PRO A N 1
ATOM 1409 C CA . PRO A 1 185 ? 0.741 -10.869 10.741 1.00 89.81 185 PRO A CA 1
ATOM 1410 C C . PRO A 1 185 ? 1.700 -11.399 11.802 1.00 89.81 185 PRO A C 1
ATOM 1412 O O . PRO A 1 185 ? 1.722 -12.611 12.058 1.00 89.81 185 PRO A O 1
ATOM 1415 N N . ASP A 1 186 ? 2.455 -10.506 12.432 1.00 91.75 186 ASP A N 1
ATOM 1416 C CA . ASP A 1 186 ? 3.341 -10.859 13.537 1.00 91.75 186 ASP A CA 1
ATOM 1417 C C . ASP A 1 186 ? 2.578 -11.065 14.859 1.00 91.75 186 ASP A C 1
ATOM 1419 O O . ASP A 1 186 ? 1.351 -10.950 14.935 1.00 91.75 186 ASP A O 1
ATOM 1423 N N . ASP A 1 187 ? 3.302 -11.423 15.919 1.00 94.44 187 ASP A N 1
ATOM 1424 C CA . ASP A 1 187 ? 2.689 -11.726 17.214 1.00 94.44 187 ASP A CA 1
ATOM 1425 C C . ASP A 1 187 ? 2.078 -10.494 17.895 1.00 94.44 187 ASP A C 1
ATOM 1427 O O . ASP A 1 187 ? 1.087 -10.633 18.618 1.00 94.44 187 ASP A O 1
ATOM 1431 N N . ALA A 1 188 ? 2.624 -9.297 17.658 1.00 92.88 188 ALA A N 1
ATOM 1432 C CA . ALA A 1 188 ? 2.083 -8.059 18.210 1.00 92.88 188 ALA A CA 1
ATOM 1433 C C . ALA A 1 188 ? 0.744 -7.718 17.543 1.00 92.88 188 ALA A C 1
ATOM 1435 O O . ALA A 1 188 ? -0.239 -7.453 18.242 1.00 92.88 188 ALA A O 1
ATOM 1436 N N . TRP A 1 189 ? 0.666 -7.841 16.215 1.00 94.62 189 TRP A N 1
ATOM 1437 C CA . TRP A 1 189 ? -0.579 -7.692 15.468 1.00 94.62 189 TRP A CA 1
ATOM 1438 C C . TRP A 1 189 ? -1.628 -8.720 15.896 1.00 94.62 189 TRP A C 1
ATOM 1440 O O . TRP A 1 189 ? -2.751 -8.365 16.264 1.00 94.62 189 TRP A O 1
ATOM 1450 N N . ARG A 1 190 ? -1.259 -10.008 15.941 1.00 94.38 190 ARG A N 1
ATOM 1451 C CA . ARG A 1 190 ? -2.168 -11.087 16.378 1.00 94.38 190 ARG A CA 1
ATOM 1452 C C . ARG A 1 190 ? -2.702 -10.864 17.791 1.00 94.38 190 ARG A C 1
ATOM 1454 O O . ARG A 1 190 ? -3.828 -11.253 18.087 1.00 94.38 190 ARG A O 1
ATOM 1461 N N . ALA A 1 191 ? -1.907 -10.262 18.673 1.00 93.75 191 ALA A N 1
ATOM 1462 C CA . ALA A 1 191 ? -2.313 -9.960 20.039 1.00 93.75 191 ALA A CA 1
ATOM 1463 C C . ALA A 1 191 ? -3.308 -8.786 20.141 1.00 93.75 191 ALA A C 1
ATOM 1465 O O . ALA A 1 191 ? -4.024 -8.704 21.147 1.00 93.75 191 ALA A O 1
ATOM 1466 N N . ALA A 1 192 ? -3.346 -7.898 19.141 1.00 93.44 192 ALA A N 1
ATOM 1467 C CA . ALA A 1 192 ? -4.265 -6.762 19.051 1.00 93.44 192 ALA A CA 1
ATOM 1468 C C . ALA A 1 192 ? -5.607 -7.133 18.385 1.00 93.44 192 ALA A C 1
ATOM 1470 O O . ALA A 1 192 ? -6.655 -6.626 18.794 1.00 93.44 192 ALA A O 1
ATOM 1471 N N . GLU A 1 193 ? -5.584 -8.061 17.424 1.00 92.75 193 GLU A N 1
ATOM 1472 C CA . GLU A 1 193 ? -6.736 -8.480 16.604 1.00 92.75 193 GLU A CA 1
ATOM 1473 C C . GLU A 1 193 ? -8.026 -8.796 17.384 1.00 92.75 193 GLU A C 1
ATOM 1475 O O . GLU A 1 193 ? -9.064 -8.223 17.054 1.00 92.75 193 GLU A O 1
ATOM 1480 N N . PRO A 1 194 ? -8.027 -9.621 18.454 1.00 92.75 194 PRO A N 1
ATOM 1481 C CA . PRO A 1 194 ? -9.267 -9.932 19.168 1.00 92.75 194 PRO A CA 1
ATOM 1482 C C . PRO A 1 194 ? -9.966 -8.684 19.711 1.00 92.75 194 PRO A C 1
ATOM 1484 O O . PRO A 1 194 ? -11.188 -8.566 19.639 1.00 92.75 194 PRO A O 1
ATOM 1487 N N . LYS A 1 195 ? -9.184 -7.719 20.213 1.00 91.25 195 LYS A N 1
ATOM 1488 C CA . LYS A 1 195 ? -9.736 -6.477 20.749 1.00 91.25 195 LYS A CA 1
ATOM 1489 C C . LYS A 1 195 ? -10.180 -5.530 19.639 1.00 91.25 195 LYS A C 1
ATOM 1491 O O . LYS A 1 195 ? -11.209 -4.877 19.790 1.00 91.25 195 LYS A O 1
ATOM 1496 N N . ALA A 1 196 ? -9.449 -5.486 18.526 1.00 92.31 196 ALA A N 1
ATOM 1497 C CA . ALA A 1 196 ? -9.874 -4.757 17.337 1.00 92.31 196 ALA A CA 1
ATOM 1498 C C . ALA A 1 196 ? -11.221 -5.285 16.815 1.00 92.31 196 ALA A C 1
ATOM 1500 O O . ALA A 1 196 ? -12.111 -4.498 16.504 1.00 92.31 196 ALA A O 1
ATOM 1501 N N . HIS A 1 197 ? -11.417 -6.606 16.813 1.00 92.44 197 HIS A N 1
ATOM 1502 C CA . HIS A 1 197 ? -12.675 -7.231 16.411 1.00 92.44 197 HIS A CA 1
ATOM 1503 C C . HIS A 1 197 ? -13.848 -6.853 17.329 1.00 92.44 197 HIS A C 1
ATOM 1505 O O . HIS A 1 197 ? -14.917 -6.513 16.832 1.00 92.44 197 HIS A O 1
ATOM 1511 N N . GLU A 1 198 ? -13.649 -6.826 18.653 1.00 91.12 198 GLU A N 1
ATOM 1512 C CA . GLU A 1 198 ? -14.667 -6.331 19.596 1.00 91.12 198 GLU A CA 1
ATOM 1513 C C . GLU A 1 198 ? -15.071 -4.876 19.311 1.00 91.12 198 GLU A C 1
ATOM 1515 O O . GLU A 1 198 ? -16.248 -4.527 19.409 1.00 91.12 198 GLU A O 1
ATOM 1520 N N . ILE A 1 199 ? -14.104 -4.020 18.962 1.00 91.00 199 ILE A N 1
ATOM 1521 C CA . ILE A 1 199 ? -14.365 -2.616 18.624 1.00 91.00 199 ILE A CA 1
ATOM 1522 C C . ILE A 1 199 ? -15.111 -2.516 17.288 1.00 91.00 199 ILE A C 1
ATOM 1524 O O . ILE A 1 199 ? -16.094 -1.788 17.203 1.00 91.00 199 ILE A O 1
ATOM 1528 N N . MET A 1 200 ? -14.698 -3.257 16.258 1.00 91.12 200 MET A N 1
ATOM 1529 C CA . MET A 1 200 ? -15.399 -3.269 14.967 1.00 91.12 200 MET A CA 1
ATOM 1530 C C . MET A 1 200 ? -16.841 -3.772 15.096 1.00 91.12 200 MET A C 1
ATOM 1532 O O . MET A 1 200 ? -17.745 -3.216 14.479 1.00 91.12 200 MET A O 1
ATOM 1536 N N . GLU A 1 201 ? -17.079 -4.777 15.937 1.00 91.38 201 GLU A N 1
ATOM 1537 C CA . GLU A 1 201 ? -18.426 -5.279 16.209 1.00 91.38 201 GLU A CA 1
ATOM 1538 C C . GLU A 1 201 ? -19.282 -4.248 16.964 1.00 91.38 201 GLU A C 1
ATOM 1540 O O . GLU A 1 201 ? -20.454 -4.065 16.639 1.00 91.38 201 GLU A O 1
ATOM 1545 N N . LEU A 1 202 ? -18.695 -3.504 17.909 1.00 89.56 202 LEU A N 1
ATOM 1546 C CA . LEU A 1 202 ? -19.355 -2.354 18.533 1.00 89.56 202 LEU A CA 1
ATOM 1547 C C . LEU A 1 202 ? -19.724 -1.285 17.492 1.00 89.56 202 LEU A C 1
ATOM 1549 O O . LEU A 1 202 ? -20.840 -0.771 17.521 1.00 89.56 202 LEU A O 1
ATOM 1553 N N . LEU A 1 203 ? -18.803 -0.955 16.580 1.00 88.50 203 LEU A N 1
ATOM 1554 C CA . LEU A 1 203 ? -19.053 0.009 15.504 1.00 88.50 203 LEU A CA 1
ATOM 1555 C C . LEU A 1 203 ? -20.225 -0.436 14.623 1.00 88.50 203 LEU A C 1
ATOM 1557 O O . LEU A 1 203 ? -21.109 0.370 14.345 1.00 88.50 203 LEU A O 1
ATOM 1561 N N . ARG A 1 204 ? -20.279 -1.723 14.260 1.00 90.06 204 ARG A N 1
ATOM 1562 C CA . ARG A 1 204 ? -21.388 -2.309 13.495 1.00 90.06 204 ARG A CA 1
ATOM 1563 C C . ARG A 1 204 ? -22.723 -2.191 14.235 1.00 90.06 204 ARG A C 1
ATOM 1565 O O . ARG A 1 204 ? -23.714 -1.768 13.653 1.00 90.06 204 ARG A O 1
ATOM 1572 N N . GLN A 1 205 ? -22.753 -2.527 15.525 1.00 88.69 205 GLN A N 1
ATOM 1573 C CA . GLN A 1 205 ? -23.967 -2.427 16.345 1.00 88.69 205 GLN A CA 1
ATOM 1574 C C . GLN A 1 205 ? -24.467 -0.986 16.479 1.00 88.69 205 GLN A C 1
ATOM 1576 O O . GLN A 1 205 ? -25.672 -0.759 16.519 1.00 88.69 205 GLN A O 1
ATOM 1581 N N . LEU A 1 206 ? -23.552 -0.019 16.560 1.00 86.81 206 LEU A N 1
ATOM 1582 C CA . LEU A 1 206 ? -23.893 1.400 16.622 1.00 86.81 206 LEU A CA 1
ATOM 1583 C C . LEU A 1 206 ? -24.452 1.927 15.298 1.00 86.81 206 LEU A C 1
ATOM 1585 O O . LEU A 1 206 ? -25.351 2.759 15.336 1.00 86.81 206 LEU A O 1
ATOM 1589 N N . ASP A 1 207 ? -23.943 1.446 14.161 1.00 86.19 207 ASP A N 1
ATOM 1590 C CA . ASP A 1 207 ? -24.443 1.810 12.827 1.00 86.19 207 ASP A CA 1
ATOM 1591 C C . ASP A 1 207 ? -25.854 1.249 12.564 1.00 86.19 207 ASP A C 1
ATOM 1593 O O . ASP A 1 207 ? -26.686 1.888 11.925 1.00 86.19 207 ASP A O 1
ATOM 1597 N N . GLU A 1 208 ? -26.157 0.071 13.118 1.00 89.38 208 GLU A N 1
ATOM 1598 C CA . GLU A 1 208 ? -27.468 -0.582 12.995 1.00 89.38 208 GLU A CA 1
ATOM 1599 C C . GLU A 1 208 ? -28.511 -0.093 14.016 1.00 89.38 208 GLU A C 1
ATOM 1601 O O . GLU A 1 208 ? -29.709 -0.342 13.843 1.00 89.38 208 GLU A O 1
ATOM 1606 N N . ALA A 1 209 ? -28.088 0.574 15.093 1.00 84.94 209 ALA A N 1
ATOM 1607 C CA . ALA A 1 209 ? -28.980 1.010 16.160 1.00 84.94 209 ALA A CA 1
ATOM 1608 C C . ALA A 1 209 ? -29.835 2.219 15.748 1.00 84.94 209 ALA A C 1
ATOM 1610 O O . ALA A 1 209 ? -29.370 3.158 15.102 1.00 84.94 209 ALA A O 1
ATOM 1611 N N . ALA A 1 210 ? -31.091 2.240 16.204 1.00 78.88 210 ALA A N 1
ATOM 1612 C CA . ALA A 1 210 ? -31.902 3.450 16.144 1.00 78.88 210 ALA A CA 1
ATOM 1613 C C . ALA A 1 210 ? -31.266 4.563 16.996 1.00 78.88 210 ALA A C 1
ATOM 1615 O O . ALA A 1 210 ? -30.556 4.302 17.972 1.00 78.88 210 ALA A O 1
ATOM 1616 N N . GLU A 1 211 ? -31.527 5.820 16.634 1.00 77.62 211 GLU A N 1
ATOM 1617 C CA . GLU A 1 211 ? -30.957 6.975 17.328 1.00 77.62 211 GLU A CA 1
ATOM 1618 C C . GLU A 1 211 ? -31.283 6.925 18.833 1.00 77.62 211 GLU A C 1
ATOM 1620 O O . GLU A 1 211 ? -32.442 6.976 19.239 1.00 77.62 211 GLU A O 1
ATOM 1625 N N . GLY A 1 212 ? -30.245 6.802 19.667 1.00 74.19 212 GLY A N 1
ATOM 1626 C CA . GLY A 1 212 ? -30.374 6.708 21.126 1.00 74.19 212 GLY A CA 1
ATOM 1627 C C . GLY A 1 212 ? -30.544 5.294 21.702 1.00 74.19 212 GLY A C 1
ATOM 1628 O O . GLY A 1 212 ? -30.601 5.167 22.923 1.00 74.19 212 GLY A O 1
ATOM 1629 N N . GLU A 1 213 ? -30.570 4.244 20.875 1.00 79.62 213 GLU A N 1
ATOM 1630 C CA . GLU A 1 213 ? -30.738 2.841 21.309 1.00 79.62 213 GLU A CA 1
ATOM 1631 C C . GLU A 1 213 ? -29.445 2.002 21.220 1.00 79.62 213 GLU A C 1
ATOM 1633 O O . GLU A 1 213 ? -29.460 0.789 21.425 1.00 79.62 213 GLU A O 1
ATOM 1638 N N . GLY A 1 214 ? -28.307 2.642 20.932 1.00 79.06 214 GLY A N 1
ATOM 1639 C CA . GLY A 1 214 ? -27.008 1.983 20.796 1.00 79.06 214 GLY A CA 1
ATOM 1640 C C . GLY A 1 214 ? -26.288 1.698 22.125 1.00 79.06 214 GLY A C 1
ATOM 1641 O O . GLY A 1 214 ? -26.570 2.330 23.149 1.00 79.06 214 GLY A O 1
ATOM 1642 N N . PRO A 1 215 ? -25.317 0.764 22.130 1.00 81.88 215 PRO A N 1
ATOM 1643 C CA . PRO A 1 215 ? -24.453 0.523 23.285 1.00 81.88 215 PRO A CA 1
ATOM 1644 C C . PRO A 1 215 ? -23.661 1.784 23.690 1.00 81.88 215 PRO A C 1
ATOM 1646 O O . PRO A 1 215 ? -23.388 2.647 22.854 1.00 81.88 215 PRO A O 1
ATOM 1649 N N . PRO A 1 216 ? -23.251 1.922 24.967 1.00 82.75 216 PRO A N 1
ATOM 1650 C CA . PRO A 1 216 ? -22.448 3.061 25.398 1.00 82.75 216 PRO A CA 1
ATOM 1651 C C . PRO A 1 216 ? -21.101 3.082 24.667 1.00 82.75 216 PRO A C 1
ATOM 1653 O O . PRO A 1 216 ? -20.407 2.066 24.595 1.00 82.75 216 PRO A O 1
ATOM 1656 N N . ALA A 1 217 ? -20.721 4.257 24.165 1.00 85.50 217 ALA A N 1
ATOM 1657 C CA . ALA A 1 217 ? -19.483 4.439 23.424 1.00 85.50 217 ALA A CA 1
ATOM 1658 C C . ALA A 1 217 ? -18.824 5.795 23.698 1.00 85.50 217 ALA A C 1
ATOM 1660 O O . ALA A 1 217 ? -19.484 6.802 23.959 1.00 85.50 217 ALA A O 1
ATOM 1661 N N . PHE A 1 218 ? -17.499 5.815 23.597 1.00 84.25 218 PHE A N 1
ATOM 1662 C CA . PHE A 1 218 ? -16.649 6.986 23.772 1.00 84.25 218 PHE A CA 1
ATOM 1663 C C . PHE A 1 218 ? -15.816 7.205 22.514 1.00 84.25 218 PHE A C 1
ATOM 1665 O O . PHE A 1 218 ? -15.438 6.247 21.849 1.00 84.25 218 PHE A O 1
ATOM 1672 N N . ARG A 1 219 ? -15.506 8.464 22.196 1.00 85.12 219 ARG A N 1
ATOM 1673 C CA . ARG A 1 219 ? -14.608 8.806 21.086 1.00 85.12 219 ARG A CA 1
ATOM 1674 C C . ARG A 1 219 ? -13.161 8.684 21.540 1.00 85.12 219 ARG A C 1
ATOM 1676 O O . ARG A 1 219 ? -12.774 9.354 22.498 1.00 85.12 219 ARG A O 1
ATOM 1683 N N . ALA A 1 220 ? -12.378 7.886 20.830 1.00 84.25 220 ALA A N 1
ATOM 1684 C CA . ALA A 1 220 ? -10.952 7.740 21.064 1.00 84.25 220 ALA A CA 1
ATOM 1685 C C . ALA A 1 220 ? -10.153 8.118 19.816 1.00 84.25 220 ALA A C 1
ATOM 1687 O O . ALA A 1 220 ? -10.575 7.836 18.698 1.00 84.25 220 ALA A O 1
ATOM 1688 N N . LYS A 1 221 ? -9.021 8.807 20.003 1.00 86.00 221 LYS A N 1
ATOM 1689 C CA . LYS A 1 221 ? -8.182 9.313 18.906 1.00 86.00 221 LYS A CA 1
ATOM 1690 C C . LYS A 1 221 ? -7.227 8.232 18.420 1.00 86.00 221 LYS A C 1
ATOM 1692 O O . LYS A 1 221 ? -6.402 7.786 19.207 1.00 86.00 221 LYS A O 1
ATOM 1697 N N . VAL A 1 222 ? -7.235 7.949 17.120 1.00 84.75 222 VAL A N 1
ATOM 1698 C CA . VAL A 1 222 ? -6.476 6.826 16.527 1.00 84.75 222 VAL A CA 1
ATOM 1699 C C . VAL A 1 222 ? -5.233 7.242 15.734 1.00 84.75 222 VAL A C 1
ATOM 1701 O O . VAL A 1 222 ? -4.654 6.454 15.000 1.00 84.75 222 VAL A O 1
ATOM 1704 N N . MET A 1 223 ? -4.806 8.498 15.891 1.00 81.06 223 MET A N 1
ATOM 1705 C CA . MET A 1 223 ? -3.676 9.096 15.159 1.00 81.06 223 MET A CA 1
ATOM 1706 C C . MET A 1 223 ? -2.576 9.610 16.099 1.00 81.06 223 MET A C 1
ATOM 1708 O O . MET A 1 223 ? -1.891 10.591 15.809 1.00 81.06 223 MET A O 1
ATOM 1712 N N . SER A 1 224 ? -2.434 9.008 17.283 1.00 87.12 224 SER A N 1
ATOM 1713 C CA . SER A 1 224 ? -1.319 9.354 18.177 1.00 87.12 224 SER A CA 1
ATOM 1714 C C . SER A 1 224 ? 0.007 8.782 17.641 1.00 87.12 224 SER A C 1
ATOM 1716 O O . SER A 1 224 ? -0.019 7.803 16.895 1.00 87.12 224 SER A O 1
ATOM 1718 N N . PRO A 1 225 ? 1.175 9.304 18.065 1.00 87.56 225 PRO A N 1
ATOM 1719 C CA . PRO A 1 225 ? 2.469 8.732 17.681 1.00 87.56 225 PRO A CA 1
ATOM 1720 C C . PRO A 1 225 ? 2.606 7.232 17.986 1.00 87.56 225 PRO A C 1
ATOM 1722 O O . PRO A 1 225 ? 3.299 6.524 17.267 1.00 87.56 225 PRO A O 1
ATOM 1725 N N . GLY A 1 226 ? 1.926 6.735 19.028 1.00 89.44 226 GLY A N 1
ATOM 1726 C CA . GLY A 1 226 ? 1.899 5.306 19.347 1.00 89.44 226 GLY A CA 1
ATOM 1727 C C . GLY A 1 226 ? 1.141 4.473 18.311 1.00 89.44 226 GLY A C 1
ATOM 1728 O O . GLY A 1 226 ? 1.587 3.381 17.982 1.00 89.44 226 GLY A O 1
ATOM 1729 N N . HIS A 1 227 ? 0.050 5.009 17.753 1.00 90.06 227 HIS A N 1
ATOM 1730 C CA . HIS A 1 227 ? -0.698 4.346 16.682 1.00 90.06 227 HIS A CA 1
ATOM 1731 C C . HIS A 1 227 ? 0.142 4.254 15.412 1.00 90.06 227 HIS A C 1
ATOM 1733 O O . HIS A 1 227 ? 0.285 3.174 14.850 1.00 90.06 227 HIS A O 1
ATOM 1739 N N . VAL A 1 228 ? 0.736 5.381 14.999 1.00 87.00 228 VAL A N 1
ATOM 1740 C CA . VAL A 1 228 ? 1.583 5.453 13.798 1.00 87.00 228 VAL A CA 1
ATOM 1741 C C . VAL A 1 228 ? 2.736 4.465 13.908 1.00 87.00 228 VAL A C 1
ATOM 1743 O O . VAL A 1 228 ? 2.920 3.643 13.020 1.00 87.00 228 VAL A O 1
ATOM 1746 N N . ARG A 1 229 ? 3.445 4.474 15.041 1.00 88.31 229 ARG A N 1
ATOM 1747 C CA . ARG A 1 229 ? 4.557 3.553 15.275 1.00 88.31 229 ARG A CA 1
ATOM 1748 C C . ARG A 1 229 ? 4.121 2.086 15.229 1.00 88.31 229 ARG A C 1
ATOM 1750 O O . ARG A 1 229 ? 4.811 1.277 14.624 1.00 88.31 229 ARG A O 1
ATOM 1757 N N . PHE A 1 230 ? 2.988 1.739 15.843 1.00 90.88 230 PHE A N 1
ATOM 1758 C CA . PHE A 1 230 ? 2.478 0.367 15.794 1.00 90.88 230 PHE A CA 1
ATOM 1759 C C . PHE A 1 230 ? 2.152 -0.067 14.359 1.00 90.88 230 PHE A C 1
ATOM 1761 O O . PHE A 1 230 ? 2.481 -1.184 13.974 1.00 90.88 230 PHE A O 1
ATOM 1768 N N . LEU A 1 231 ? 1.551 0.815 13.554 1.00 88.69 231 LEU A N 1
ATOM 1769 C CA . LEU A 1 231 ? 1.270 0.534 12.145 1.00 88.69 231 LEU A CA 1
ATOM 1770 C C . LEU A 1 231 ? 2.557 0.359 11.330 1.00 88.69 231 LEU A C 1
ATOM 1772 O O . LEU A 1 231 ? 2.664 -0.599 10.574 1.00 88.69 231 LEU A O 1
ATOM 1776 N N . GLU A 1 232 ? 3.541 1.240 11.505 1.00 84.94 232 GLU A N 1
ATOM 1777 C CA . GLU A 1 232 ? 4.831 1.152 10.808 1.00 84.94 232 GLU A CA 1
ATOM 1778 C C . GLU A 1 232 ? 5.614 -0.123 11.160 1.00 84.94 232 GLU A C 1
ATOM 1780 O O . GLU A 1 232 ? 6.302 -0.676 10.303 1.00 84.94 232 GLU A O 1
ATOM 1785 N N . GLU A 1 233 ? 5.533 -0.584 12.412 1.00 86.69 233 GLU A N 1
ATOM 1786 C CA . GLU A 1 233 ? 6.287 -1.747 12.896 1.00 86.69 233 GLU A CA 1
ATOM 1787 C C . GLU A 1 233 ? 5.562 -3.083 12.658 1.00 86.69 233 GLU A C 1
ATOM 1789 O O . GLU A 1 233 ? 6.231 -4.087 12.412 1.00 86.69 233 GLU A O 1
ATOM 1794 N N . HIS A 1 234 ? 4.224 -3.109 12.727 1.00 90.50 234 HIS A N 1
ATOM 1795 C CA . HIS A 1 234 ? 3.457 -4.355 12.867 1.00 90.50 234 HIS A CA 1
ATOM 1796 C C . HIS A 1 234 ? 2.304 -4.533 11.873 1.00 90.50 234 HIS A C 1
ATOM 1798 O O . HIS A 1 234 ? 1.725 -5.623 11.825 1.00 90.50 234 HIS A O 1
ATOM 1804 N N . ALA A 1 235 ? 1.923 -3.509 11.097 1.00 88.25 235 ALA A N 1
ATOM 1805 C CA . ALA A 1 235 ? 0.809 -3.663 10.166 1.00 88.25 235 ALA A CA 1
ATOM 1806 C C . ALA A 1 235 ? 1.128 -4.726 9.103 1.00 88.25 235 ALA A C 1
ATOM 1808 O O . ALA A 1 235 ? 2.165 -4.649 8.437 1.00 88.25 235 ALA A O 1
ATOM 1809 N N . PRO A 1 236 ? 0.246 -5.719 8.896 1.00 85.69 236 PRO A N 1
ATOM 1810 C CA . PRO A 1 236 ? 0.435 -6.682 7.835 1.00 85.69 236 PRO A CA 1
ATOM 1811 C C . PRO A 1 236 ? 0.256 -5.977 6.491 1.00 85.69 236 PRO A C 1
ATOM 1813 O O . PRO A 1 236 ? -0.618 -5.127 6.312 1.00 85.69 236 PRO A O 1
ATOM 1816 N N . PHE A 1 237 ? 1.043 -6.372 5.501 1.00 80.06 237 PHE A N 1
ATOM 1817 C CA . PHE A 1 237 ? 0.714 -6.046 4.120 1.00 80.06 237 PHE A CA 1
ATOM 1818 C C . PHE A 1 237 ? -0.388 -6.985 3.626 1.00 80.06 237 PHE A C 1
ATOM 1820 O O . PHE A 1 237 ? -0.444 -8.160 3.993 1.00 80.06 237 PHE A O 1
ATOM 1827 N N . ARG A 1 238 ? -1.282 -6.461 2.786 1.00 79.69 238 ARG A N 1
ATOM 1828 C CA . ARG A 1 238 ? -2.440 -7.195 2.273 1.00 79.69 238 ARG A CA 1
ATOM 1829 C C . ARG A 1 238 ? -2.252 -7.518 0.7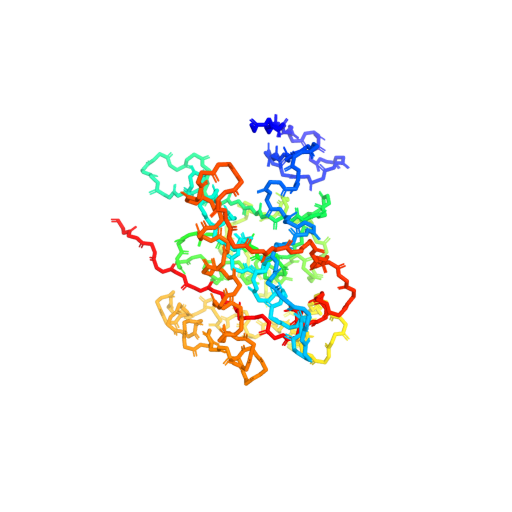98 1.00 79.69 238 ARG A C 1
ATOM 1831 O O . ARG A 1 238 ? -2.001 -6.630 -0.009 1.00 79.69 238 ARG A O 1
ATOM 1838 N N . VAL A 1 239 ? -2.437 -8.787 0.442 1.00 80.75 239 VAL A N 1
ATOM 1839 C CA . VAL A 1 239 ? -2.425 -9.259 -0.948 1.00 80.75 239 VAL A CA 1
ATOM 1840 C C . VAL A 1 239 ? -3.794 -9.847 -1.270 1.00 80.75 239 VAL A C 1
ATOM 1842 O O . VAL A 1 239 ? -4.286 -10.712 -0.546 1.00 80.75 239 VAL A O 1
ATOM 1845 N N . ARG A 1 240 ? -4.431 -9.377 -2.348 1.00 77.50 240 ARG A N 1
ATOM 1846 C CA . ARG A 1 240 ? -5.717 -9.906 -2.821 1.00 77.50 240 ARG A CA 1
ATOM 1847 C C . ARG A 1 240 ? -5.633 -10.278 -4.293 1.00 77.50 240 ARG A C 1
ATOM 1849 O O . ARG A 1 240 ? -5.315 -9.444 -5.135 1.00 77.50 240 ARG A O 1
ATOM 1856 N N . ARG A 1 241 ? -6.024 -11.513 -4.612 1.00 78.56 241 ARG A N 1
ATOM 1857 C CA . ARG A 1 241 ? -6.283 -11.929 -5.994 1.00 78.56 241 ARG A CA 1
ATOM 1858 C C . ARG A 1 241 ? -7.622 -11.376 -6.454 1.00 78.56 241 ARG A C 1
ATOM 1860 O O . ARG A 1 241 ? -8.653 -11.639 -5.832 1.00 78.56 241 ARG A O 1
ATOM 1867 N N . LEU A 1 242 ? -7.607 -10.632 -7.550 1.00 73.56 242 LEU A N 1
ATOM 1868 C CA . LEU A 1 242 ? -8.826 -10.159 -8.191 1.00 73.56 242 LEU A CA 1
ATOM 1869 C C . LEU A 1 242 ? -9.327 -11.194 -9.210 1.00 73.56 242 LEU A C 1
ATOM 1871 O O . LEU A 1 242 ? -8.511 -11.907 -9.804 1.00 73.56 242 LEU A O 1
ATOM 1875 N N . PRO A 1 243 ? -10.654 -11.313 -9.402 1.00 66.50 243 PRO A N 1
ATOM 1876 C CA . PRO A 1 243 ? -11.214 -12.126 -10.476 1.00 66.50 243 PRO A CA 1
ATOM 1877 C C . PRO A 1 243 ? -10.682 -11.663 -11.838 1.00 66.50 243 PRO A C 1
ATOM 1879 O O . PRO A 1 243 ? -10.441 -10.473 -12.033 1.00 66.50 243 PRO A O 1
ATOM 1882 N N . ARG A 1 244 ? -10.497 -12.612 -12.758 1.00 58.84 244 ARG A N 1
ATOM 1883 C CA . ARG A 1 244 ? -10.171 -12.331 -14.162 1.00 58.84 244 ARG A CA 1
ATOM 1884 C C . ARG A 1 244 ? -11.429 -12.123 -14.988 1.00 58.84 244 ARG A C 1
ATOM 1886 O O . ARG A 1 244 ? -12.432 -12.805 -14.677 1.00 58.84 244 ARG A O 1
#